Protein AF-A0A7J6R8G9-F1 (afdb_monomer_lite)

InterPro domains:
  IPR016024 Armadillo-type fold [SSF48371] (5-166)
  IPR056604 GBF1-like, tetratricopeptide repeats domain [PF23325] (2-140)

Foldseek 3Di:
DLVVLLCQCPPPDLVSNLVSLLVVLVVCLVCLVVDDPVVVVCCLVVRVQVSLVVLLQCLPPPSDDDDDDDDDDDPPPPPNVSSLVSLLSNLVSLLVSCLVPVVSCVVVLLSNLVSLLVQLLRLDLSSNVSSLVSLLSSLLRCVVVDDQVSLVSVVVSLVVSLVVLPLVLVVVVVVVVVPDDPDDDDDDDDPDDDPDDDDPDRPDDPSSSVSSVVSNVSSVVSCCCNCVPRNVVSHD

pLDDT: mean 77.94, std 19.21, range [32.97, 96.25]

Organism: Perkinsus olseni (NCBI:txid32597)

Secondary structure (DSSP, 8-state):
-HHHHHHHHT-S-HHHHHHHHHHHHHHHHHHTTTS-HHHHHHHIIIIIHHHHHHHHHHHSTT-S---SS-S-S--HHHHHHHHHHHHHHHHHHHHHHHHHTHHHHGGGHHHHHHHHHHHHT-SSHHHHHHHHHHHHHHHHHHGGG--HHHHHHHHHHHHHHHHHT--HHHHHHHHHHH------------------------SS-HHHHHHHHHHHHHHHHHHIIIIIIISGGG--

Structure (mmCIF, N/CA/C/O backbone):
data_AF-A0A7J6R8G9-F1
#
_entry.id   AF-A0A7J6R8G9-F1
#
loop_
_atom_site.group_PDB
_atom_site.id
_atom_site.type_symbol
_atom_site.label_atom_id
_atom_site.label_alt_id
_atom_site.label_comp_id
_atom_site.label_asym_id
_atom_site.label_entity_id
_atom_site.label_seq_id
_atom_site.pdbx_PDB_ins_code
_atom_site.Cartn_x
_atom_site.Cartn_y
_atom_site.Cartn_z
_atom_site.occupancy
_atom_site.B_iso_or_equiv
_atom_site.auth_seq_id
_atom_site.auth_comp_id
_atom_site.auth_asym_id
_atom_site.auth_atom_id
_atom_site.pdbx_PDB_model_num
ATOM 1 N N . ILE A 1 1 ? 4.909 22.051 10.169 1.00 48.59 1 ILE A N 1
ATOM 2 C CA . ILE A 1 1 ? 5.084 20.612 10.493 1.00 48.59 1 ILE A CA 1
ATOM 3 C C . ILE A 1 1 ? 5.312 19.800 9.216 1.00 48.59 1 ILE A C 1
ATOM 5 O O . ILE A 1 1 ? 6.338 19.144 9.145 1.00 48.59 1 ILE A O 1
ATOM 9 N N . LEU A 1 2 ? 4.462 19.933 8.185 1.00 49.97 2 LEU A N 1
ATOM 10 C CA . LEU A 1 2 ? 4.620 19.234 6.893 1.00 49.97 2 LEU A CA 1
ATOM 11 C C . LEU A 1 2 ? 5.984 19.453 6.217 1.00 49.97 2 LEU A C 1
ATOM 13 O O . LEU A 1 2 ? 6.663 18.479 5.928 1.00 49.97 2 LEU A O 1
ATOM 17 N N . HIS A 1 3 ? 6.452 20.699 6.106 1.00 56.69 3 HIS A N 1
ATOM 18 C CA . HIS A 1 3 ? 7.761 20.987 5.501 1.00 56.69 3 HIS A CA 1
ATOM 19 C C . HIS A 1 3 ? 8.956 20.385 6.274 1.00 56.69 3 HIS A C 1
ATOM 21 O O . HIS A 1 3 ? 9.966 20.014 5.693 1.00 56.69 3 HIS A O 1
ATOM 27 N N . GLY A 1 4 ? 8.847 20.241 7.601 1.00 59.28 4 GLY A N 1
ATOM 28 C CA . GLY A 1 4 ? 9.898 19.600 8.403 1.00 59.28 4 GLY A CA 1
ATOM 29 C C . GLY A 1 4 ? 9.941 18.081 8.218 1.00 59.28 4 GLY A C 1
ATOM 30 O O . GLY A 1 4 ? 11.011 17.486 8.269 1.00 59.28 4 GLY A O 1
ATOM 31 N N . LEU A 1 5 ? 8.782 17.463 7.978 1.00 61.09 5 LEU A N 1
ATOM 32 C CA . LEU A 1 5 ? 8.653 16.042 7.651 1.00 61.09 5 LEU A CA 1
ATOM 33 C C . LEU A 1 5 ? 9.130 15.749 6.230 1.00 61.09 5 LEU A C 1
ATOM 35 O O . LEU A 1 5 ? 9.878 14.802 6.039 1.00 61.09 5 LEU A O 1
ATOM 39 N N . GLU A 1 6 ? 8.767 16.597 5.272 1.00 61.75 6 GLU A N 1
ATOM 40 C CA . GLU A 1 6 ? 9.240 16.554 3.887 1.00 61.75 6 GLU A CA 1
ATOM 41 C C . GLU A 1 6 ? 10.779 16.551 3.832 1.00 61.75 6 GLU A C 1
ATOM 43 O O . GLU A 1 6 ? 11.386 15.626 3.298 1.00 61.75 6 GLU A O 1
ATOM 48 N N . VAL A 1 7 ? 11.434 17.503 4.508 1.00 65.44 7 VAL A N 1
ATOM 49 C CA . VAL A 1 7 ? 12.906 17.590 4.564 1.00 65.44 7 VAL A CA 1
ATOM 50 C C . VAL A 1 7 ? 13.552 16.335 5.168 1.00 65.44 7 VAL A C 1
ATOM 52 O O . VAL A 1 7 ? 14.615 15.917 4.715 1.00 65.44 7 VAL A O 1
ATOM 55 N N . LEU A 1 8 ? 12.928 15.713 6.175 1.00 65.12 8 LEU A N 1
ATOM 56 C CA . LEU A 1 8 ? 13.461 14.506 6.821 1.00 65.12 8 LEU A CA 1
ATOM 57 C C . LEU A 1 8 ? 13.211 13.233 6.004 1.00 65.12 8 LEU A C 1
ATOM 59 O O . LEU A 1 8 ? 14.073 12.356 5.950 1.00 65.12 8 LEU A O 1
ATOM 63 N N . VAL A 1 9 ? 12.052 13.133 5.354 1.00 67.06 9 VAL A N 1
ATOM 64 C CA . VAL A 1 9 ? 11.693 12.020 4.464 1.00 67.06 9 VAL A CA 1
ATOM 65 C C . VAL A 1 9 ? 12.528 12.057 3.183 1.00 67.06 9 VAL A C 1
ATOM 67 O O . VAL A 1 9 ? 12.776 11.006 2.600 1.00 67.06 9 VAL A O 1
ATOM 70 N N . PHE A 1 10 ? 13.059 13.223 2.806 1.00 69.44 10 PHE A N 1
ATOM 71 C CA . PHE A 1 10 ? 13.967 13.399 1.671 1.00 69.44 10 PHE A CA 1
ATOM 72 C C . PHE A 1 10 ? 15.434 13.671 2.067 1.00 69.44 10 PHE A C 1
ATOM 74 O O . PHE A 1 10 ? 16.235 14.067 1.220 1.00 69.44 10 PHE A O 1
ATOM 81 N N . ASP A 1 11 ? 15.827 13.403 3.323 1.00 73.31 11 ASP A N 1
ATOM 82 C CA . ASP A 1 11 ? 17.224 13.517 3.783 1.00 73.31 11 ASP A CA 1
ATOM 83 C C . ASP A 1 11 ? 18.138 12.573 2.976 1.00 73.31 11 ASP A C 1
ATOM 85 O O . ASP A 1 11 ? 17.751 11.469 2.580 1.00 73.31 11 ASP A O 1
ATOM 89 N N . SER A 1 12 ? 19.387 12.972 2.732 1.00 67.88 12 SER A N 1
ATOM 90 C CA . SER A 1 12 ? 20.352 12.166 1.973 1.00 67.88 12 SER A CA 1
ATOM 91 C C . SER A 1 12 ? 20.684 10.830 2.656 1.00 67.88 12 SER A C 1
ATOM 93 O O . SER A 1 12 ? 21.007 9.845 1.982 1.00 67.88 12 SER A O 1
ATOM 95 N N . ARG A 1 13 ? 20.535 10.743 3.982 1.00 72.69 13 ARG A N 1
ATOM 96 C CA . ARG A 1 13 ? 20.849 9.560 4.792 1.00 72.69 13 ARG A CA 1
ATOM 97 C C . ARG A 1 13 ? 19.654 8.615 4.900 1.00 72.69 13 ARG A C 1
ATOM 99 O O . ARG A 1 13 ? 18.597 8.962 5.421 1.00 72.69 13 ARG A O 1
ATOM 106 N N . ARG A 1 14 ? 19.861 7.363 4.484 1.00 69.75 14 ARG A N 1
ATOM 107 C CA . ARG A 1 14 ? 18.843 6.296 4.490 1.00 69.75 14 ARG A CA 1
ATOM 108 C C . ARG A 1 14 ? 18.241 6.029 5.873 1.00 69.75 14 ARG A C 1
ATOM 110 O O . ARG A 1 14 ? 17.027 5.854 5.979 1.00 69.75 14 ARG A O 1
ATOM 117 N N . ASP A 1 15 ? 19.071 6.018 6.912 1.00 76.31 15 ASP A N 1
ATOM 118 C CA . ASP A 1 15 ? 18.625 5.724 8.279 1.00 76.31 15 ASP A CA 1
ATOM 119 C C . ASP A 1 15 ? 17.732 6.842 8.828 1.00 76.31 15 ASP A C 1
ATOM 121 O O . ASP A 1 15 ? 16.757 6.575 9.528 1.00 76.31 15 ASP A O 1
ATOM 125 N N . VAL A 1 16 ? 18.011 8.094 8.444 1.00 79.81 16 VAL A N 1
ATOM 126 C CA . VAL A 1 16 ? 17.202 9.259 8.827 1.00 79.81 16 VAL A CA 1
ATOM 127 C C . VAL A 1 16 ? 15.849 9.221 8.131 1.00 79.81 16 VAL A C 1
ATOM 129 O O . VAL A 1 16 ? 14.836 9.344 8.814 1.00 79.81 16 VAL A O 1
ATOM 132 N N . ARG A 1 17 ? 15.815 8.956 6.817 1.00 79.19 17 ARG A N 1
ATOM 133 C CA . ARG A 1 17 ? 14.549 8.802 6.078 1.00 79.19 17 ARG A CA 1
ATOM 134 C C . ARG A 1 17 ? 13.679 7.693 6.661 1.00 79.19 17 ARG A C 1
ATOM 136 O O . ARG A 1 17 ? 12.498 7.903 6.913 1.00 79.19 17 ARG A O 1
ATOM 143 N N . THR A 1 18 ? 14.272 6.523 6.906 1.00 77.94 18 THR A N 1
ATOM 144 C CA . THR A 1 18 ? 13.547 5.361 7.446 1.00 77.94 18 THR A CA 1
ATOM 145 C C . THR A 1 18 ? 13.003 5.658 8.843 1.00 77.94 18 THR A C 1
ATOM 147 O O . THR A 1 18 ? 11.820 5.455 9.088 1.00 77.94 18 THR A O 1
ATOM 150 N N . SER A 1 19 ? 13.827 6.240 9.722 1.00 82.12 19 SER A N 1
ATOM 151 C CA . SER A 1 19 ? 13.407 6.637 11.071 1.00 82.12 19 SER A CA 1
ATOM 152 C C . SER A 1 19 ? 12.312 7.712 11.051 1.00 82.12 19 SER A C 1
ATOM 154 O O . SER A 1 19 ? 11.363 7.639 11.827 1.00 82.12 19 SER A O 1
ATOM 156 N N . ALA A 1 20 ? 12.386 8.684 10.135 1.00 85.38 20 ALA A N 1
ATOM 157 C CA . ALA A 1 20 ? 11.362 9.715 9.980 1.00 85.38 20 ALA A CA 1
ATOM 158 C C . ALA A 1 20 ? 10.015 9.133 9.524 1.00 85.38 20 ALA A C 1
ATOM 160 O O . ALA A 1 20 ? 8.980 9.482 10.091 1.00 85.38 20 ALA A O 1
ATOM 161 N N . ILE A 1 21 ? 10.032 8.218 8.548 1.00 85.38 21 ILE A N 1
ATOM 162 C CA . ILE A 1 21 ? 8.845 7.484 8.088 1.00 85.38 21 ILE A CA 1
ATOM 163 C C . ILE A 1 21 ? 8.257 6.661 9.237 1.00 85.38 21 ILE A C 1
ATOM 165 O O . ILE A 1 21 ? 7.069 6.784 9.528 1.00 85.38 21 ILE A O 1
ATOM 169 N N . ASP A 1 22 ? 9.073 5.867 9.932 1.00 85.44 22 ASP A N 1
ATOM 170 C CA . ASP A 1 22 ? 8.600 5.057 11.056 1.00 85.44 22 ASP A CA 1
ATOM 171 C C . ASP A 1 22 ? 7.963 5.934 12.140 1.00 85.44 22 ASP A C 1
ATOM 173 O O . ASP A 1 22 ? 6.858 5.646 12.597 1.00 85.44 22 ASP A O 1
ATOM 177 N N . LYS A 1 23 ? 8.597 7.058 12.499 1.00 87.81 23 LYS A N 1
ATOM 178 C CA . LYS A 1 23 ? 8.049 7.999 13.485 1.00 87.81 23 LYS A CA 1
ATOM 179 C C . LYS A 1 23 ? 6.765 8.672 13.012 1.00 87.81 23 LYS A C 1
ATOM 181 O O . LYS A 1 23 ? 5.860 8.847 13.822 1.00 87.81 23 LYS A O 1
ATOM 186 N N . LEU A 1 24 ? 6.647 9.013 11.728 1.00 88.94 24 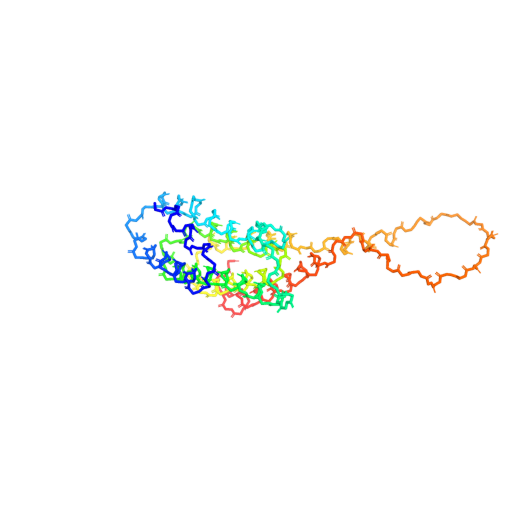LEU A N 1
ATOM 187 C CA . LEU A 1 24 ? 5.408 9.546 11.156 1.00 88.94 24 LEU A CA 1
ATOM 188 C C . LEU A 1 24 ? 4.253 8.552 11.333 1.00 88.94 24 LEU A C 1
ATOM 190 O O . LEU A 1 24 ? 3.202 8.919 11.860 1.00 88.94 24 LEU A O 1
ATOM 194 N N . PHE A 1 25 ? 4.456 7.299 10.922 1.00 90.25 25 PHE A N 1
ATOM 195 C CA . PHE A 1 25 ? 3.428 6.261 11.001 1.00 90.25 25 PHE A CA 1
ATOM 196 C C . PHE A 1 25 ? 3.133 5.833 12.448 1.00 90.25 25 PHE A C 1
ATOM 198 O O . PHE A 1 25 ? 1.980 5.548 12.767 1.00 90.25 25 PHE A O 1
ATOM 205 N N . GLU A 1 26 ? 4.122 5.847 13.347 1.00 89.69 26 GLU A N 1
ATOM 206 C CA . GLU A 1 26 ? 3.914 5.647 14.788 1.00 89.69 26 GLU A CA 1
ATOM 207 C C . GLU A 1 26 ? 3.047 6.755 15.397 1.00 89.69 26 GLU A C 1
ATOM 209 O O . GLU A 1 26 ? 2.067 6.456 16.082 1.00 89.69 26 GLU A O 1
ATOM 214 N N . CYS A 1 27 ? 3.356 8.023 15.111 1.00 90.06 27 CYS A N 1
ATOM 215 C CA . CYS A 1 27 ? 2.559 9.161 15.568 1.00 90.06 27 CYS A CA 1
ATOM 216 C C . CYS A 1 27 ? 1.127 9.089 15.030 1.00 90.06 27 CYS A C 1
ATOM 218 O O . CYS A 1 27 ? 0.175 9.224 15.798 1.00 90.06 27 CYS A O 1
ATOM 220 N N . LEU A 1 28 ? 0.966 8.813 13.730 1.00 90.31 28 LEU A N 1
ATOM 221 C CA . LEU A 1 28 ? -0.350 8.653 13.114 1.00 90.31 28 LEU A CA 1
ATOM 222 C C . LEU A 1 28 ? -1.127 7.499 13.760 1.00 90.31 28 LEU A C 1
ATOM 224 O O . LEU A 1 28 ? -2.290 7.672 14.106 1.00 90.31 28 LEU A O 1
ATOM 228 N N . SER A 1 29 ? -0.482 6.355 14.009 1.00 91.44 29 SER A N 1
ATOM 229 C CA . SER A 1 29 ? -1.103 5.202 14.677 1.00 91.44 29 SER A CA 1
ATOM 230 C C . SER A 1 29 ? -1.540 5.497 16.115 1.00 91.44 29 SER A C 1
ATOM 232 O O . SER A 1 29 ? -2.502 4.886 16.587 1.00 91.44 29 SER A O 1
ATOM 234 N N . SER A 1 30 ? -0.814 6.371 16.818 1.00 91.50 30 SER A N 1
ATOM 235 C CA . SER A 1 30 ? -1.073 6.754 18.210 1.00 91.50 30 SER A CA 1
ATOM 236 C C . SER A 1 30 ? -2.208 7.769 18.355 1.00 91.50 30 SER A C 1
ATOM 238 O O . SER A 1 30 ? -2.772 7.885 19.436 1.00 91.50 30 SER A O 1
ATOM 240 N N . GLN A 1 31 ? -2.509 8.543 17.312 1.00 89.94 31 GLN A N 1
ATOM 241 C CA . GLN A 1 31 ? -3.509 9.624 17.343 1.00 89.94 31 GLN A CA 1
ATOM 242 C C . GLN A 1 31 ? -4.746 9.321 16.490 1.00 89.94 31 GLN A C 1
ATOM 244 O O . GLN A 1 31 ? -5.666 10.123 16.405 1.00 89.94 31 GLN A O 1
ATOM 249 N N . ILE A 1 32 ? -4.796 8.150 15.852 1.00 92.19 32 ILE A N 1
ATOM 250 C CA . ILE A 1 32 ? -5.848 7.799 14.891 1.00 92.19 32 ILE A CA 1
ATOM 251 C C . ILE A 1 32 ? -7.257 7.718 15.505 1.00 92.19 32 ILE A C 1
ATOM 253 O O . ILE A 1 32 ? -8.247 7.833 14.787 1.00 92.19 32 ILE A O 1
ATOM 257 N N . ASP A 1 33 ? -7.351 7.490 16.818 1.00 92.44 33 ASP A N 1
ATOM 258 C CA . ASP A 1 33 ? -8.621 7.474 17.551 1.00 92.44 33 ASP A CA 1
ATOM 259 C C . ASP A 1 33 ? -9.155 8.878 17.821 1.00 92.44 33 ASP A C 1
ATOM 261 O O . ASP A 1 33 ? -10.369 9.061 17.899 1.00 92.44 33 ASP A O 1
ATOM 265 N N . ASP A 1 34 ? -8.256 9.859 17.910 1.00 93.00 34 ASP A N 1
ATOM 266 C CA . ASP A 1 34 ? -8.586 11.257 18.178 1.00 93.00 34 ASP A CA 1
ATOM 267 C C . ASP A 1 34 ? -9.054 11.988 16.909 1.00 93.00 34 ASP A C 1
ATOM 269 O O . ASP A 1 34 ? -9.632 13.073 16.984 1.00 93.00 34 ASP A O 1
ATOM 273 N N . PHE A 1 35 ? -8.820 11.397 15.733 1.00 92.44 35 PHE A N 1
ATOM 274 C CA . PHE A 1 35 ? -9.239 11.943 14.448 1.00 92.44 35 PHE A CA 1
ATOM 275 C C . PHE A 1 35 ? -10.604 11.405 14.012 1.00 92.44 35 PHE A C 1
ATOM 277 O O . PHE A 1 35 ? -10.907 10.209 14.115 1.00 92.44 35 PHE A O 1
ATOM 284 N N . ASP A 1 36 ? -11.425 12.305 13.476 1.00 94.44 36 ASP A N 1
ATOM 285 C CA . ASP A 1 36 ? -12.647 11.951 12.769 1.00 94.44 36 ASP A CA 1
ATOM 286 C C . ASP A 1 36 ? -12.349 11.495 11.332 1.00 94.44 36 ASP A C 1
ATOM 288 O O . ASP A 1 36 ? -11.226 11.589 10.824 1.00 94.44 36 ASP A O 1
ATOM 292 N N . ASN A 1 37 ? -13.373 10.958 10.666 1.00 94.12 37 ASN A N 1
ATOM 293 C CA . ASN A 1 37 ? -13.210 10.390 9.331 1.00 94.12 37 ASN A CA 1
ATOM 294 C C . ASN A 1 37 ? -12.768 11.440 8.301 1.00 94.12 37 ASN A C 1
ATOM 296 O O . ASN A 1 37 ? -11.967 11.122 7.421 1.00 94.12 37 ASN A O 1
ATOM 300 N N . ASP A 1 38 ? -13.246 12.678 8.432 1.00 94.88 38 ASP A N 1
ATOM 301 C CA . ASP A 1 38 ? -12.900 13.773 7.525 1.00 94.88 38 ASP A CA 1
ATOM 302 C C . ASP A 1 38 ? -11.434 14.195 7.695 1.00 94.88 38 ASP A C 1
ATOM 304 O O . ASP A 1 38 ? -10.718 14.351 6.702 1.00 94.88 38 ASP A O 1
ATOM 308 N N . THR A 1 39 ? -10.939 14.286 8.935 1.00 93.75 39 THR A N 1
ATOM 309 C CA . THR A 1 39 ? -9.523 14.564 9.212 1.00 93.75 39 THR A CA 1
ATOM 310 C C . THR A 1 39 ? -8.632 13.438 8.701 1.00 93.75 39 THR A C 1
ATOM 312 O O . THR A 1 39 ? -7.614 13.701 8.062 1.00 93.75 39 THR A O 1
ATOM 315 N N . LEU A 1 40 ? -9.011 12.176 8.919 1.00 94.62 40 LEU A N 1
ATOM 316 C CA . LEU A 1 40 ? -8.257 11.037 8.393 1.00 94.62 40 LEU A CA 1
ATOM 317 C C . LEU A 1 40 ? -8.216 11.051 6.859 1.00 94.62 40 LEU A C 1
ATOM 319 O O . LEU A 1 40 ? -7.151 10.855 6.276 1.00 94.62 40 LEU A O 1
ATOM 323 N N . LEU A 1 41 ? -9.331 11.355 6.193 1.00 94.69 41 LEU A N 1
ATOM 324 C CA . LEU A 1 41 ? -9.367 11.497 4.739 1.00 94.69 41 LEU A CA 1
ATOM 325 C C . LEU A 1 41 ? -8.466 12.643 4.255 1.00 94.69 41 LEU A C 1
ATOM 327 O O . LEU A 1 41 ? -7.735 12.482 3.276 1.00 94.69 41 LEU A O 1
ATOM 331 N N . MET A 1 42 ? -8.469 13.777 4.960 1.00 94.19 42 MET A N 1
ATOM 332 C CA . MET A 1 42 ? -7.585 14.906 4.673 1.00 94.19 42 MET A CA 1
ATOM 333 C C . MET A 1 42 ? -6.109 14.539 4.860 1.00 94.19 42 MET A C 1
ATOM 335 O O . MET A 1 42 ? -5.283 14.937 4.044 1.00 94.19 42 MET A O 1
ATOM 339 N N . ILE A 1 43 ? -5.759 13.755 5.882 1.00 91.94 43 ILE A N 1
ATOM 340 C CA . ILE A 1 43 ? -4.386 13.276 6.093 1.00 91.94 43 ILE A CA 1
ATOM 341 C C . ILE A 1 43 ? -3.967 12.343 4.951 1.00 91.94 43 ILE A C 1
ATOM 343 O O . ILE A 1 43 ? -2.887 12.511 4.385 1.00 91.94 43 ILE A O 1
ATOM 347 N N . PHE A 1 44 ? -4.810 11.382 4.572 1.00 93.19 44 PHE A N 1
ATOM 348 C CA . PHE A 1 44 ? -4.472 10.437 3.506 1.00 93.19 44 PHE A CA 1
ATOM 349 C C . PHE A 1 44 ? -4.319 11.131 2.149 1.00 93.19 44 PHE A C 1
ATOM 351 O O . PHE A 1 44 ? -3.323 10.912 1.464 1.00 93.19 44 PHE A O 1
ATOM 358 N N . ASN A 1 45 ? -5.245 12.018 1.788 1.00 92.88 45 ASN A N 1
ATOM 359 C CA . ASN A 1 45 ? -5.222 12.686 0.486 1.00 92.88 45 ASN A CA 1
ATOM 360 C C . ASN A 1 45 ? -4.277 13.893 0.438 1.00 92.88 45 ASN A C 1
ATOM 362 O O . ASN A 1 45 ? -3.701 14.175 -0.604 1.00 92.88 45 ASN A O 1
ATOM 366 N N . GLY A 1 46 ? -4.149 14.635 1.537 1.00 89.19 46 GLY A N 1
ATOM 367 C CA . GLY A 1 46 ? -3.399 15.891 1.592 1.00 89.19 46 GLY A CA 1
ATOM 368 C C . GLY A 1 46 ? -1.972 15.754 2.114 1.00 89.19 46 GLY A C 1
ATOM 369 O O . GLY A 1 46 ? -1.186 16.681 1.946 1.00 89.19 46 GLY A O 1
ATOM 370 N N . VAL A 1 47 ? -1.631 14.631 2.755 1.00 88.56 47 VAL A N 1
ATOM 371 C CA . VAL A 1 47 ? -0.293 14.404 3.323 1.00 88.56 47 VAL A CA 1
ATOM 372 C C . VAL A 1 47 ? 0.320 13.112 2.811 1.00 88.56 47 VAL A C 1
ATOM 374 O O . VAL A 1 47 ? 1.412 13.154 2.255 1.00 88.56 47 VAL A O 1
ATOM 377 N N . LEU A 1 48 ? -0.359 11.972 2.971 1.00 90.44 48 LEU A N 1
ATOM 378 C CA . LEU A 1 48 ? 0.228 10.685 2.591 1.00 90.44 48 LEU A CA 1
ATOM 379 C C . LEU A 1 48 ? 0.335 10.522 1.074 1.00 90.44 48 LEU A C 1
ATOM 381 O O . LEU A 1 48 ? 1.391 10.106 0.614 1.00 90.44 48 LEU A O 1
ATOM 385 N N . SER A 1 49 ? -0.696 10.885 0.303 1.00 89.81 49 SER A N 1
ATOM 386 C CA . SER A 1 49 ? -0.623 10.815 -1.165 1.00 89.81 49 SER A CA 1
ATOM 387 C C . SER A 1 49 ? 0.490 11.684 -1.737 1.00 89.81 49 SER A C 1
ATOM 389 O O . SER A 1 49 ? 1.369 11.109 -2.371 1.00 89.81 49 SER A O 1
ATOM 391 N N . PRO A 1 50 ? 0.576 12.995 -1.434 1.00 88.44 50 PRO A N 1
ATOM 392 C CA . PRO A 1 50 ? 1.673 13.816 -1.940 1.00 88.44 50 PRO A CA 1
ATOM 393 C C . PRO A 1 50 ? 3.046 13.301 -1.499 1.00 88.44 50 PRO A C 1
ATOM 395 O O . PRO A 1 50 ? 3.968 13.257 -2.299 1.00 88.44 50 PRO A O 1
ATOM 398 N N . LEU A 1 51 ? 3.178 12.824 -0.255 1.00 86.38 51 LEU A N 1
ATOM 399 C CA . LEU A 1 51 ? 4.439 12.269 0.242 1.00 86.38 51 LEU A CA 1
ATOM 400 C C . LEU A 1 51 ? 4.879 11.019 -0.532 1.00 86.38 51 LEU A C 1
ATOM 402 O O . LEU A 1 51 ? 6.069 10.854 -0.804 1.00 86.38 51 LEU A O 1
ATOM 406 N N . PHE A 1 52 ? 3.945 10.126 -0.863 1.00 87.62 52 PHE A N 1
ATOM 407 C CA . PHE A 1 52 ? 4.233 8.964 -1.701 1.00 87.62 52 PHE A CA 1
ATOM 408 C C . PHE A 1 52 ? 4.538 9.385 -3.137 1.00 87.62 52 PHE A C 1
ATOM 410 O O . PHE A 1 52 ? 5.512 8.893 -3.698 1.00 87.62 52 PHE A O 1
ATOM 417 N N . ASP A 1 53 ? 3.770 10.313 -3.703 1.00 87.06 53 ASP A N 1
ATOM 418 C CA . ASP A 1 53 ? 3.965 10.809 -5.066 1.00 87.06 53 ASP A CA 1
ATOM 419 C C . ASP A 1 53 ? 5.340 11.469 -5.232 1.00 87.06 53 ASP A C 1
ATOM 421 O O . ASP A 1 53 ? 6.080 11.123 -6.150 1.00 87.06 53 ASP A O 1
ATOM 425 N N . ASP A 1 54 ? 5.742 12.335 -4.300 1.00 83.25 54 ASP A N 1
ATOM 426 C CA . ASP A 1 54 ? 7.061 12.974 -4.282 1.00 83.25 54 ASP A CA 1
ATOM 427 C C . ASP A 1 54 ? 8.183 11.935 -4.145 1.00 83.25 54 ASP A C 1
ATOM 429 O O . ASP A 1 54 ? 9.207 11.994 -4.833 1.00 83.25 54 ASP A O 1
ATOM 433 N N . MET A 1 55 ? 7.988 10.930 -3.286 1.00 82.31 55 MET A N 1
ATOM 434 C CA . MET A 1 55 ? 8.941 9.833 -3.125 1.00 82.31 55 MET A CA 1
ATOM 435 C C . MET A 1 55 ? 9.090 9.018 -4.408 1.00 82.31 55 MET A C 1
ATOM 437 O O . MET A 1 55 ? 10.216 8.731 -4.811 1.00 82.31 55 MET A O 1
ATOM 441 N N . LEU A 1 56 ? 7.979 8.667 -5.057 1.00 83.81 56 LEU A N 1
ATOM 442 C CA . LEU A 1 56 ? 7.953 7.967 -6.340 1.00 83.81 56 LEU A CA 1
ATOM 443 C C . LEU A 1 56 ? 8.595 8.814 -7.444 1.00 83.81 56 LEU A C 1
ATOM 445 O O . LEU A 1 56 ? 9.431 8.315 -8.188 1.00 83.81 56 LEU A O 1
ATOM 449 N N . HIS A 1 57 ? 8.326 10.115 -7.486 1.00 83.81 57 HIS A N 1
ATOM 450 C CA . HIS A 1 57 ? 8.941 11.024 -8.449 1.00 83.81 57 HIS A CA 1
ATOM 451 C C . HIS A 1 57 ? 10.471 11.104 -8.296 1.00 83.81 57 HIS A C 1
ATOM 453 O O . HIS A 1 57 ? 11.202 11.178 -9.282 1.00 83.81 57 HIS A O 1
ATOM 459 N N . LEU A 1 58 ? 10.991 11.043 -7.065 1.00 78.50 58 LEU A N 1
ATOM 460 C CA . LEU A 1 58 ? 12.435 10.957 -6.809 1.00 78.50 58 LEU A CA 1
ATOM 461 C C . LEU A 1 58 ? 13.032 9.578 -7.135 1.00 78.50 58 LEU A C 1
ATOM 463 O O . LEU A 1 58 ? 14.253 9.457 -7.282 1.00 78.50 58 LEU A O 1
ATOM 467 N N . LEU A 1 59 ? 12.192 8.541 -7.216 1.00 75.19 59 LEU A N 1
ATOM 468 C CA . LEU A 1 59 ? 12.558 7.177 -7.606 1.00 75.19 59 LEU A CA 1
ATOM 469 C C . LEU A 1 59 ? 12.593 6.987 -9.126 1.00 75.19 59 LEU A C 1
ATOM 471 O O . LEU A 1 59 ? 13.194 6.013 -9.579 1.00 75.19 59 LEU A O 1
ATOM 475 N N . THR A 1 60 ? 11.987 7.899 -9.888 1.00 75.25 60 THR A N 1
ATOM 476 C CA . THR A 1 60 ? 11.995 7.960 -11.357 1.00 75.25 60 THR A CA 1
ATOM 477 C C . THR A 1 60 ? 13.407 8.293 -11.885 1.00 75.25 60 THR A C 1
ATOM 479 O O . THR A 1 60 ? 13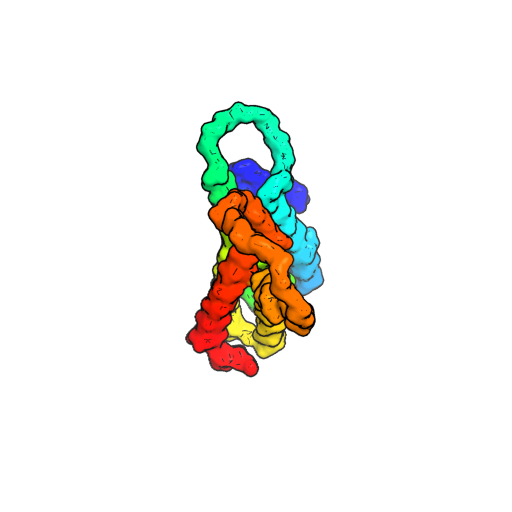.933 9.381 -11.601 1.00 75.25 60 THR A O 1
ATOM 482 N N . PRO A 1 61 ? 14.079 7.383 -12.624 1.00 63.31 61 PRO A N 1
ATOM 483 C CA . PRO A 1 61 ? 15.359 7.661 -13.270 1.00 63.31 61 PRO A CA 1
ATOM 484 C C . PRO A 1 61 ? 15.367 8.980 -14.066 1.00 63.31 61 PRO A C 1
ATOM 486 O O . PRO A 1 61 ? 14.670 9.130 -15.059 1.00 63.31 61 PRO A O 1
ATOM 489 N N . GLY A 1 62 ? 16.215 9.934 -13.663 1.00 62.28 62 GLY A N 1
ATOM 490 C CA . GLY A 1 62 ? 16.430 11.195 -14.395 1.00 62.28 62 GLY A CA 1
ATOM 491 C C . GLY A 1 62 ? 15.782 12.444 -13.787 1.00 62.28 62 GLY A C 1
ATOM 492 O O . GLY A 1 62 ? 16.184 13.546 -14.146 1.00 62.28 62 GLY A O 1
ATOM 493 N N . ASN A 1 63 ? 14.885 12.300 -12.806 1.00 57.75 63 ASN A N 1
ATOM 494 C CA . ASN A 1 63 ? 14.217 13.432 -12.142 1.00 57.75 63 ASN A CA 1
ATOM 495 C C . ASN A 1 63 ? 14.942 13.959 -10.892 1.00 57.75 63 ASN A C 1
ATOM 497 O O . ASN A 1 63 ? 14.431 14.833 -10.188 1.00 57.75 63 ASN A O 1
ATOM 501 N N . ARG A 1 64 ? 16.152 13.466 -10.598 1.00 54.44 64 ARG A N 1
ATOM 502 C CA . ARG A 1 64 ? 16.945 13.996 -9.484 1.00 54.44 64 ARG A CA 1
ATOM 503 C C . ARG A 1 64 ? 17.557 15.351 -9.885 1.00 54.44 64 ARG A C 1
ATOM 505 O O . ARG A 1 64 ? 18.152 15.430 -10.962 1.00 54.44 64 ARG A O 1
ATOM 512 N N . PRO A 1 65 ? 17.479 16.400 -9.038 1.00 52.41 65 PRO A N 1
ATOM 513 C CA . PRO A 1 65 ? 18.189 17.649 -9.297 1.00 52.41 65 PRO A CA 1
ATOM 514 C C . PRO A 1 65 ? 19.680 17.361 -9.528 1.00 52.41 65 PRO A C 1
ATOM 516 O O . PRO A 1 65 ? 20.233 16.484 -8.854 1.00 52.41 65 PRO A O 1
ATOM 519 N N . PRO A 1 66 ? 20.339 18.057 -10.473 1.00 45.84 66 PRO A N 1
ATOM 520 C CA . PRO A 1 66 ? 21.746 17.839 -10.769 1.00 45.84 66 PRO A CA 1
ATOM 521 C C . PRO A 1 66 ? 22.563 18.151 -9.516 1.00 45.84 66 PRO A C 1
ATOM 523 O O . PRO A 1 66 ? 22.824 19.308 -9.191 1.00 45.84 66 PRO A O 1
ATOM 526 N N . ALA A 1 67 ? 22.951 17.107 -8.788 1.00 48.56 67 ALA A N 1
ATOM 527 C CA . ALA A 1 67 ? 23.989 17.231 -7.789 1.00 48.56 67 ALA A CA 1
ATOM 528 C C . ALA A 1 67 ? 25.269 17.678 -8.515 1.00 48.56 67 ALA A C 1
ATOM 530 O O . ALA A 1 67 ? 25.613 17.170 -9.585 1.00 48.56 67 ALA A O 1
ATOM 531 N N . THR A 1 68 ? 25.923 18.684 -7.948 1.00 40.56 68 THR A N 1
ATOM 532 C CA . THR A 1 68 ? 27.213 19.257 -8.353 1.00 40.56 68 THR A CA 1
ATOM 533 C C . THR A 1 68 ? 28.312 18.184 -8.547 1.00 40.56 68 THR A C 1
ATOM 535 O O . THR A 1 68 ? 28.148 17.042 -8.122 1.00 40.56 68 THR A O 1
ATOM 538 N N . PRO A 1 69 ? 29.414 18.500 -9.263 1.00 47.72 69 PRO A N 1
ATOM 539 C CA . PRO A 1 69 ? 30.072 17.583 -10.199 1.00 47.72 69 PRO A CA 1
ATOM 540 C C . PRO A 1 69 ? 31.103 16.639 -9.526 1.00 47.72 69 PRO A C 1
ATOM 542 O O . PRO A 1 69 ? 31.243 16.621 -8.306 1.00 47.72 69 PRO A O 1
ATOM 545 N N . PRO A 1 70 ? 31.786 15.786 -10.312 1.00 47.88 70 PRO A N 1
ATOM 546 C CA . PRO A 1 70 ? 31.782 14.337 -10.180 1.00 47.88 70 PRO A CA 1
ATOM 547 C C . PRO A 1 70 ? 32.817 13.833 -9.158 1.00 47.88 70 PRO A C 1
ATOM 549 O O . PRO A 1 70 ? 34.006 13.739 -9.468 1.00 47.88 70 PRO A O 1
ATOM 552 N N . ALA A 1 71 ? 32.374 13.422 -7.974 1.00 39.47 71 ALA A N 1
ATOM 553 C CA . ALA A 1 71 ? 33.174 12.519 -7.156 1.00 39.47 71 ALA A CA 1
ATOM 554 C C . ALA A 1 71 ? 32.906 11.079 -7.620 1.00 39.47 71 ALA A C 1
ATOM 556 O O . ALA A 1 71 ? 31.886 10.480 -7.301 1.00 39.47 71 ALA A O 1
ATOM 557 N N . GLU A 1 72 ? 33.845 10.587 -8.427 1.00 38.62 72 GLU A N 1
ATOM 558 C CA . GLU A 1 72 ? 34.205 9.176 -8.584 1.00 38.62 72 GLU A CA 1
ATOM 559 C C . GLU A 1 72 ? 33.137 8.253 -9.200 1.00 38.62 72 GLU A C 1
ATOM 561 O O . GLU A 1 72 ? 32.205 7.747 -8.579 1.00 38.62 72 GLU A O 1
ATOM 566 N N . LYS A 1 73 ? 33.346 7.981 -10.494 1.00 40.09 73 LYS A N 1
ATOM 567 C CA . LYS A 1 73 ? 32.707 6.905 -11.254 1.00 40.09 73 LYS A CA 1
ATOM 568 C C . LYS A 1 73 ? 32.867 5.573 -10.514 1.00 40.09 73 LYS A C 1
ATOM 570 O O . LYS A 1 73 ? 33.917 4.944 -10.612 1.00 40.09 73 LYS A O 1
ATOM 575 N N . GLY A 1 74 ? 31.812 5.123 -9.841 1.00 35.00 74 GLY A N 1
ATOM 576 C CA . GLY A 1 74 ? 31.826 3.798 -9.230 1.00 35.00 74 GLY A CA 1
ATOM 577 C C . GLY A 1 74 ? 30.592 3.394 -8.430 1.00 35.00 74 GLY A C 1
ATOM 578 O O . GLY A 1 74 ? 30.780 2.755 -7.409 1.00 35.00 74 GLY A O 1
ATOM 579 N N . ALA A 1 75 ? 29.353 3.745 -8.810 1.00 39.19 75 ALA A N 1
ATOM 580 C CA . ALA A 1 75 ? 28.180 3.282 -8.042 1.00 39.19 75 ALA A CA 1
ATOM 581 C C . ALA A 1 75 ? 26.805 3.439 -8.734 1.00 39.19 75 ALA A C 1
ATOM 583 O O . ALA A 1 75 ? 25.836 3.818 -8.082 1.00 39.19 75 ALA A O 1
ATOM 584 N N . ALA A 1 76 ? 26.647 3.131 -10.027 1.00 41.12 76 ALA A N 1
ATOM 585 C CA . ALA A 1 76 ? 25.296 3.098 -10.625 1.00 41.12 76 ALA A CA 1
ATOM 586 C C . ALA A 1 76 ? 24.382 2.022 -9.981 1.00 41.12 76 ALA A C 1
ATOM 588 O O . ALA A 1 76 ? 23.161 2.103 -10.058 1.00 41.12 76 ALA A O 1
ATOM 589 N N . THR A 1 77 ? 24.971 1.036 -9.298 1.00 41.53 77 THR A N 1
ATOM 590 C CA . THR A 1 77 ? 24.276 -0.069 -8.620 1.00 41.53 77 THR A CA 1
ATOM 591 C C . THR A 1 77 ? 23.872 0.232 -7.174 1.00 41.53 77 THR A C 1
ATOM 593 O O . THR A 1 77 ? 23.001 -0.447 -6.638 1.00 41.53 77 THR A O 1
ATOM 596 N N . THR A 1 78 ? 24.470 1.232 -6.522 1.00 47.47 78 THR A N 1
ATOM 597 C CA . THR A 1 78 ? 24.238 1.494 -5.087 1.00 47.47 78 THR A CA 1
ATOM 598 C C . THR A 1 78 ? 23.064 2.449 -4.862 1.00 47.47 78 THR A C 1
ATOM 600 O O . THR A 1 78 ? 22.322 2.303 -3.894 1.00 47.47 78 THR A O 1
ATOM 603 N N . ASP A 1 79 ? 22.841 3.390 -5.781 1.00 48.62 79 ASP A N 1
ATOM 604 C CA . ASP A 1 79 ? 21.845 4.455 -5.617 1.00 48.62 79 ASP A CA 1
ATOM 605 C C . ASP A 1 79 ? 20.400 3.957 -5.829 1.00 48.62 79 ASP A C 1
ATOM 607 O O . ASP A 1 79 ? 19.539 4.221 -4.992 1.00 48.62 79 ASP A O 1
ATOM 611 N N . GLN A 1 80 ? 20.142 3.107 -6.837 1.00 49.22 80 GLN A N 1
ATOM 612 C CA . GLN A 1 80 ? 18.827 2.455 -7.008 1.00 49.22 80 GLN A CA 1
ATOM 613 C C . GLN A 1 80 ? 18.441 1.541 -5.827 1.00 49.22 80 GLN A C 1
ATOM 615 O O . GLN A 1 80 ? 17.262 1.413 -5.484 1.00 49.22 80 GLN A O 1
ATOM 620 N N . GLY A 1 81 ? 19.428 0.915 -5.175 1.00 53.25 81 GLY A N 1
ATOM 621 C CA . GLY A 1 81 ? 19.207 0.079 -3.990 1.00 53.25 81 GLY A CA 1
ATOM 622 C C . GLY A 1 81 ? 18.865 0.893 -2.736 1.00 53.25 81 GLY A C 1
ATOM 623 O O . GLY A 1 81 ? 18.085 0.450 -1.889 1.00 53.25 81 GLY A O 1
ATOM 624 N N . VAL A 1 82 ? 19.410 2.107 -2.617 1.00 55.16 82 VAL A N 1
ATOM 625 C CA . VAL A 1 82 ? 19.119 3.033 -1.512 1.00 55.16 82 VAL A CA 1
ATOM 626 C C . VAL A 1 82 ? 17.737 3.672 -1.674 1.00 55.16 82 VAL A C 1
ATOM 628 O O . VAL A 1 82 ? 17.025 3.844 -0.681 1.00 55.16 82 VAL A O 1
ATOM 631 N N . THR A 1 83 ? 17.309 3.970 -2.896 1.00 60.66 83 THR A N 1
ATOM 632 C CA . THR A 1 83 ? 16.009 4.601 -3.146 1.00 60.66 83 THR A CA 1
ATOM 633 C C . THR A 1 83 ? 14.861 3.582 -3.045 1.00 60.66 83 THR A C 1
ATOM 635 O O . THR A 1 83 ? 13.930 3.807 -2.269 1.00 60.66 83 THR A O 1
ATOM 638 N N . SER A 1 84 ? 14.982 2.394 -3.655 1.00 67.75 84 SER A N 1
ATOM 639 C CA . SER A 1 84 ? 13.988 1.303 -3.526 1.00 67.75 84 SER A CA 1
ATOM 640 C C . SER A 1 84 ? 13.739 0.902 -2.067 1.00 67.75 84 SER A C 1
ATOM 642 O O . SER A 1 84 ? 12.618 0.592 -1.673 1.00 67.75 84 SER A O 1
ATOM 644 N N . SER A 1 85 ? 14.771 0.981 -1.220 1.00 73.56 85 SER A N 1
ATOM 645 C CA . SER A 1 85 ? 14.617 0.699 0.207 1.00 73.56 85 SER A CA 1
ATOM 646 C C . SER A 1 85 ? 13.762 1.709 0.971 1.00 73.56 85 SER A C 1
ATOM 648 O O . SER A 1 85 ? 13.140 1.338 1.958 1.00 73.56 85 SER A O 1
ATOM 650 N N . THR A 1 86 ? 13.712 2.967 0.522 1.00 78.25 86 THR A N 1
ATOM 651 C CA . THR A 1 86 ? 12.899 4.003 1.178 1.00 78.25 86 THR A CA 1
ATOM 652 C C . THR A 1 86 ? 11.422 3.788 0.851 1.00 78.25 86 THR A C 1
ATOM 654 O O . THR A 1 86 ? 10.594 3.810 1.759 1.00 78.25 86 THR A O 1
ATOM 657 N N . CYS A 1 87 ? 11.115 3.460 -0.412 1.00 83.44 87 CYS A N 1
ATOM 658 C CA . CYS A 1 87 ? 9.782 3.016 -0.824 1.00 83.44 87 CYS A CA 1
ATOM 659 C C . CYS A 1 87 ? 9.337 1.784 -0.029 1.00 83.44 87 CYS A C 1
ATOM 661 O O . CYS A 1 87 ? 8.259 1.788 0.558 1.00 83.44 87 CYS A O 1
ATOM 663 N N . LEU A 1 88 ? 10.203 0.767 0.076 1.00 85.88 88 LEU A N 1
ATOM 664 C CA . LEU A 1 88 ? 9.911 -0.428 0.866 1.00 85.88 88 LEU A CA 1
ATOM 665 C C . LEU A 1 88 ? 9.578 -0.085 2.323 1.00 85.88 88 LEU A C 1
ATOM 667 O O . LEU A 1 88 ? 8.585 -0.592 2.843 1.00 85.88 88 LEU A O 1
ATOM 671 N N . SER A 1 89 ? 10.359 0.785 2.971 1.00 86.31 89 SER A N 1
ATOM 672 C CA . SER A 1 89 ? 10.084 1.228 4.344 1.00 86.31 89 SER A CA 1
ATOM 673 C C . SER A 1 89 ? 8.734 1.942 4.463 1.00 86.31 89 SER A C 1
ATOM 675 O O . SER A 1 89 ? 7.947 1.604 5.344 1.00 86.31 89 SER A O 1
ATOM 677 N N . ALA A 1 90 ? 8.428 2.880 3.559 1.00 88.56 90 ALA A N 1
ATOM 678 C CA . ALA A 1 90 ? 7.170 3.633 3.562 1.00 88.56 90 ALA A CA 1
ATOM 679 C C . ALA A 1 90 ? 5.950 2.733 3.387 1.00 88.56 90 ALA A C 1
ATOM 681 O O . ALA A 1 90 ? 4.998 2.783 4.167 1.00 88.56 90 ALA A O 1
ATOM 682 N N . VAL A 1 91 ? 6.005 1.863 2.386 1.00 91.00 91 VAL A N 1
ATOM 683 C CA . VAL A 1 91 ? 4.918 0.951 2.062 1.00 91.00 91 VAL A CA 1
ATOM 684 C C . VAL A 1 91 ? 4.731 -0.098 3.174 1.00 91.00 91 VAL A C 1
ATOM 686 O O . VAL A 1 91 ? 3.601 -0.437 3.540 1.00 91.00 91 VAL A O 1
ATOM 689 N N . SER A 1 92 ? 5.824 -0.577 3.777 1.00 92.06 92 SER A N 1
ATOM 690 C CA . SER A 1 92 ? 5.763 -1.494 4.924 1.00 92.06 92 SER A CA 1
ATOM 691 C C . SER A 1 92 ? 5.159 -0.821 6.159 1.00 92.06 92 SER A C 1
ATOM 693 O O . SER A 1 92 ? 4.364 -1.438 6.871 1.00 92.06 92 SER A O 1
ATOM 695 N N . ALA A 1 93 ? 5.500 0.445 6.417 1.00 91.56 93 ALA A N 1
ATOM 696 C CA . ALA A 1 93 ? 4.923 1.225 7.508 1.00 91.56 93 ALA A CA 1
ATOM 697 C C . ALA A 1 93 ? 3.420 1.472 7.297 1.00 91.56 93 ALA A C 1
ATOM 699 O O . ALA A 1 93 ? 2.640 1.288 8.234 1.00 91.56 93 ALA A O 1
ATOM 700 N N . LEU A 1 94 ? 3.000 1.775 6.062 1.00 94.06 94 LEU A N 1
ATOM 701 C CA . LEU A 1 94 ? 1.589 1.878 5.684 1.00 94.06 94 LEU A CA 1
ATOM 702 C C . LEU A 1 94 ? 0.847 0.560 5.932 1.00 94.06 94 LEU A C 1
ATOM 704 O O . LEU A 1 94 ? -0.180 0.551 6.604 1.00 94.06 94 LEU A O 1
ATOM 708 N N . THR A 1 95 ? 1.396 -0.559 5.461 1.00 94.06 95 THR A N 1
ATOM 709 C CA . THR A 1 95 ? 0.789 -1.888 5.641 1.00 94.06 95 THR A CA 1
ATOM 710 C C . THR A 1 95 ? 0.622 -2.227 7.125 1.00 94.06 95 THR A C 1
ATOM 712 O O . THR A 1 95 ? -0.458 -2.631 7.551 1.00 94.06 95 THR A O 1
ATOM 715 N N . ARG A 1 96 ? 1.656 -1.977 7.944 1.00 94.25 96 ARG A N 1
ATOM 716 C CA . ARG A 1 96 ? 1.611 -2.169 9.405 1.00 94.25 96 ARG A CA 1
ATOM 717 C C . ARG A 1 96 ? 0.580 -1.273 10.092 1.00 94.25 96 ARG A C 1
ATOM 719 O O . ARG A 1 96 ? -0.058 -1.719 11.044 1.00 94.25 96 ARG A O 1
ATOM 726 N N . LEU A 1 97 ? 0.444 -0.017 9.665 1.00 94.38 97 LEU A N 1
ATOM 727 C CA . LEU A 1 97 ? -0.557 0.903 10.207 1.00 94.38 97 LEU A CA 1
ATOM 728 C C . LEU A 1 97 ? -1.970 0.378 9.934 1.00 94.38 97 LEU A C 1
ATOM 730 O O . LEU A 1 97 ? -2.785 0.307 10.854 1.00 94.38 97 LEU A O 1
ATOM 734 N N . VAL A 1 98 ? -2.242 0.003 8.682 1.00 94.56 98 VAL A N 1
ATOM 735 C CA . VAL A 1 98 ? -3.568 -0.456 8.261 1.00 94.56 98 VAL A CA 1
ATOM 736 C C . VAL A 1 98 ? -3.927 -1.769 8.939 1.00 94.56 98 VAL A C 1
ATOM 738 O O . VAL A 1 98 ? -5.024 -1.873 9.470 1.00 94.56 98 VAL A O 1
ATOM 741 N N . ASP A 1 99 ? -3.003 -2.727 9.016 1.00 94.75 99 ASP A N 1
ATOM 742 C CA . ASP A 1 99 ? -3.221 -3.985 9.732 1.00 94.75 99 ASP A CA 1
ATOM 743 C C . ASP A 1 99 ? -3.610 -3.749 11.204 1.00 94.75 99 ASP A C 1
ATOM 745 O O . ASP A 1 99 ? -4.638 -4.237 11.680 1.00 94.75 99 ASP A O 1
ATOM 749 N N . LYS A 1 100 ? -2.847 -2.916 11.922 1.00 94.44 100 LYS A N 1
ATOM 750 C CA . LYS A 1 100 ? -3.099 -2.631 13.343 1.00 94.44 100 LYS A CA 1
ATOM 751 C C . LYS A 1 100 ? -4.387 -1.859 13.600 1.00 94.44 100 LYS A C 1
ATOM 753 O O . LYS A 1 100 ? -4.984 -2.015 14.660 1.00 94.44 100 LYS A O 1
ATOM 758 N N . ARG A 1 101 ? -4.766 -0.961 12.691 1.00 94.00 101 ARG A N 1
ATOM 759 C CA . ARG A 1 101 ? -5.853 0.009 12.897 1.00 94.00 101 ARG A CA 1
ATOM 760 C C . ARG A 1 101 ? -6.982 -0.155 11.877 1.00 94.00 101 ARG A C 1
ATOM 762 O O . ARG A 1 101 ? -7.700 0.810 11.612 1.00 94.00 101 ARG A O 1
ATOM 769 N N . PHE A 1 102 ? -7.155 -1.356 11.319 1.00 94.69 102 PHE A N 1
ATOM 770 C CA . PHE A 1 102 ? -8.103 -1.605 10.230 1.00 94.69 102 PHE A CA 1
ATOM 771 C C . PHE A 1 102 ? -9.541 -1.215 10.591 1.00 94.69 102 PHE A C 1
ATOM 773 O O . PHE A 1 102 ? -10.235 -0.644 9.760 1.00 94.69 102 PHE A O 1
ATOM 780 N N . ASP A 1 103 ? -9.958 -1.399 11.845 1.00 92.38 103 ASP A N 1
ATOM 781 C CA . ASP A 1 103 ? -11.308 -1.032 12.300 1.00 92.38 103 ASP A CA 1
ATOM 782 C C . ASP A 1 103 ? -11.608 0.470 12.146 1.00 92.38 103 ASP A C 1
ATOM 784 O O . ASP A 1 103 ? -12.747 0.862 11.900 1.00 92.38 103 ASP A O 1
ATOM 788 N N . ARG A 1 104 ? -10.581 1.326 12.252 1.00 93.75 104 ARG A N 1
ATOM 789 C CA . ARG A 1 104 ? -10.694 2.777 12.023 1.00 93.75 104 ARG A CA 1
ATOM 790 C C . ARG A 1 104 ? -10.385 3.166 10.581 1.00 93.75 104 ARG A C 1
ATOM 792 O O . ARG A 1 104 ? -10.942 4.138 10.091 1.00 93.75 104 ARG A O 1
ATOM 799 N N . LEU A 1 105 ? -9.519 2.423 9.895 1.00 94.69 105 LEU A N 1
ATOM 800 C CA . LEU A 1 105 ? -9.041 2.752 8.548 1.00 94.69 105 LEU A CA 1
ATOM 801 C C . LEU A 1 105 ? -9.800 2.059 7.414 1.00 94.69 105 LEU A C 1
ATOM 803 O O . LEU A 1 105 ? -9.600 2.401 6.252 1.00 94.69 105 LEU A O 1
ATOM 807 N N . GLY A 1 106 ? -10.686 1.113 7.711 1.00 93.06 106 GLY A N 1
ATOM 808 C CA . GLY A 1 106 ? -11.352 0.290 6.705 1.00 93.06 106 GLY A CA 1
ATOM 809 C C . GLY A 1 106 ? -12.193 1.086 5.703 1.00 93.06 106 GLY A C 1
ATOM 810 O O . GLY A 1 106 ? -12.378 0.634 4.571 1.00 93.06 106 GLY A O 1
ATOM 811 N N . PHE A 1 107 ? -12.670 2.280 6.075 1.00 94.75 107 PHE A N 1
ATOM 812 C CA . PHE A 1 107 ? -13.376 3.179 5.154 1.00 94.75 107 PHE A CA 1
ATOM 813 C C . PHE A 1 107 ? -12.436 3.850 4.134 1.00 94.75 107 PHE A C 1
ATOM 815 O O . PHE A 1 107 ? -12.880 4.161 3.029 1.00 94.75 107 PHE A O 1
ATOM 822 N N . LEU A 1 108 ? -11.148 3.996 4.472 1.00 96.06 108 LEU A N 1
ATOM 823 C CA . LEU A 1 108 ? -10.085 4.566 3.633 1.00 96.06 108 LEU A CA 1
ATOM 824 C C . LEU A 1 108 ? -9.402 3.541 2.724 1.00 96.06 108 LEU A C 1
ATOM 826 O O . LEU A 1 108 ? -8.401 3.844 2.073 1.00 96.06 108 LEU A O 1
ATOM 830 N N . LEU A 1 109 ? -9.932 2.319 2.659 1.00 95.50 109 LEU A N 1
ATOM 831 C CA . LEU A 1 109 ? -9.390 1.263 1.812 1.00 95.50 109 LEU A CA 1
ATOM 832 C C . LEU A 1 109 ? -9.157 1.711 0.353 1.00 95.50 109 LEU A C 1
ATOM 834 O O . LEU A 1 109 ? -8.086 1.412 -0.166 1.00 95.50 109 LEU A O 1
ATOM 838 N N . PRO A 1 110 ? -10.053 2.480 -0.306 1.00 95.44 110 PRO A N 1
ATOM 839 C CA . PRO A 1 110 ? -9.784 2.988 -1.652 1.00 95.44 110 PRO A CA 1
ATOM 840 C C . PRO A 1 110 ? -8.533 3.872 -1.742 1.00 95.44 110 PRO A C 1
ATOM 842 O O . PRO A 1 110 ? -7.772 3.753 -2.697 1.00 95.44 110 PRO A O 1
ATOM 845 N N . GLN A 1 111 ? -8.303 4.740 -0.753 1.00 95.75 111 GLN A N 1
ATOM 846 C CA . GLN A 1 111 ? -7.133 5.622 -0.710 1.00 95.75 111 GLN A CA 1
ATOM 847 C C . GLN A 1 111 ? -5.857 4.805 -0.497 1.00 95.75 111 GLN A C 1
ATOM 849 O O . GLN A 1 111 ? -4.867 5.016 -1.189 1.00 95.75 111 GLN A O 1
ATOM 854 N N . ILE A 1 112 ? -5.901 3.824 0.408 1.00 95.56 112 ILE A N 1
ATOM 855 C CA . ILE A 1 112 ? -4.777 2.919 0.680 1.00 95.56 112 ILE A CA 1
ATOM 856 C C . ILE A 1 112 ? -4.408 2.118 -0.576 1.00 95.56 112 ILE A C 1
ATOM 858 O O . ILE A 1 112 ? -3.242 2.086 -0.962 1.00 95.56 112 ILE A O 1
ATOM 862 N N . LEU A 1 113 ? -5.397 1.510 -1.238 1.00 96.25 113 LEU A N 1
ATOM 863 C CA . LEU A 1 113 ? -5.189 0.755 -2.476 1.00 96.25 113 LEU A CA 1
ATOM 864 C C . LEU A 1 113 ? -4.661 1.652 -3.602 1.00 96.25 113 LEU A C 1
ATOM 866 O O . LEU A 1 113 ? -3.794 1.231 -4.360 1.00 96.25 113 LEU A O 1
ATOM 870 N N . SER A 1 114 ? -5.113 2.906 -3.683 1.00 95.25 114 SER A N 1
ATOM 871 C CA . SER A 1 114 ? -4.593 3.874 -4.655 1.00 95.25 114 SER A CA 1
ATOM 872 C C . SER A 1 114 ? -3.109 4.187 -4.433 1.00 95.25 114 SER A C 1
ATOM 874 O O . SER A 1 114 ? -2.361 4.247 -5.407 1.00 95.25 114 SER A O 1
ATOM 876 N N . LEU A 1 115 ? -2.666 4.345 -3.178 1.00 94.50 115 LEU A N 1
ATOM 877 C CA . LEU A 1 115 ? -1.250 4.571 -2.848 1.00 94.50 115 LEU A CA 1
ATOM 878 C C . LEU A 1 115 ? -0.377 3.387 -3.281 1.00 94.50 115 LEU A C 1
ATOM 880 O O . LEU A 1 115 ? 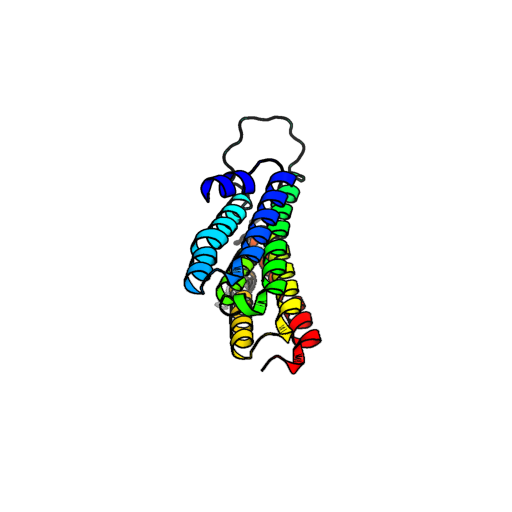0.659 3.571 -3.916 1.00 94.50 115 LEU A O 1
ATOM 884 N N . LEU A 1 116 ? -0.814 2.161 -2.977 1.00 94.94 116 LEU A N 1
ATOM 885 C CA . LEU A 1 116 ? -0.107 0.947 -3.395 1.00 94.94 116 LEU A CA 1
ATOM 886 C C . LEU A 1 116 ? -0.123 0.786 -4.917 1.00 94.94 116 LEU A C 1
ATOM 888 O O . LEU A 1 116 ? 0.903 0.475 -5.520 1.00 94.94 116 LEU A O 1
ATOM 892 N N . GLY A 1 117 ? -1.261 1.085 -5.544 1.00 95.00 117 GLY A N 1
ATOM 893 C CA . GLY A 1 117 ? -1.421 1.111 -6.990 1.00 95.00 117 GLY A CA 1
ATOM 894 C C . GLY A 1 117 ? -0.434 2.057 -7.671 1.00 95.00 117 GLY A C 1
ATOM 895 O O . GLY A 1 117 ? 0.121 1.692 -8.705 1.00 95.00 117 GLY A O 1
ATOM 896 N N . ALA A 1 118 ? -0.151 3.228 -7.096 1.00 93.50 118 ALA A N 1
ATOM 897 C CA . ALA A 1 118 ? 0.858 4.147 -7.627 1.00 93.50 118 ALA A CA 1
ATOM 898 C C . ALA A 1 118 ? 2.266 3.522 -7.624 1.00 93.50 118 ALA A C 1
ATOM 900 O O . ALA A 1 118 ? 2.996 3.646 -8.607 1.00 93.50 118 ALA A O 1
ATOM 901 N N . CYS A 1 119 ? 2.627 2.774 -6.574 1.00 92.62 119 CYS A N 1
ATOM 902 C CA . CYS A 1 119 ? 3.882 2.019 -6.547 1.00 92.62 119 CYS A CA 1
ATOM 903 C C . CYS A 1 119 ? 3.908 0.903 -7.604 1.00 92.62 119 CYS A C 1
ATOM 905 O O . CYS A 1 119 ? 4.926 0.722 -8.265 1.00 92.62 119 CYS A O 1
ATOM 907 N N . ILE A 1 120 ? 2.800 0.176 -7.788 1.00 94.25 120 ILE A N 1
ATOM 908 C CA . ILE A 1 120 ? 2.679 -0.928 -8.761 1.00 94.25 120 ILE A CA 1
ATOM 909 C C . ILE A 1 120 ? 2.842 -0.436 -10.208 1.00 94.25 120 ILE A C 1
ATOM 911 O O . ILE A 1 120 ? 3.439 -1.130 -11.027 1.00 94.25 120 ILE A O 1
ATOM 915 N N . HIS A 1 121 ? 2.339 0.759 -10.524 1.00 93.12 121 HIS A N 1
ATOM 916 C CA . HIS A 1 121 ? 2.443 1.362 -11.859 1.00 93.12 121 HIS A CA 1
ATOM 917 C C . HIS A 1 121 ? 3.771 2.073 -12.128 1.00 93.12 121 HIS A C 1
ATOM 919 O O . HIS A 1 121 ? 3.963 2.614 -13.216 1.00 93.12 121 HIS A O 1
ATOM 925 N N . HIS A 1 122 ? 4.671 2.117 -11.151 1.00 90.94 122 HIS A N 1
ATOM 926 C CA . HIS A 1 122 ? 5.919 2.843 -11.294 1.00 90.94 122 HIS A CA 1
ATOM 927 C C . HIS A 1 122 ? 6.828 2.195 -12.357 1.00 90.94 122 HIS A C 1
ATOM 929 O O . HIS A 1 122 ? 6.930 0.974 -12.453 1.00 90.94 122 HIS A O 1
ATOM 935 N N . GLU A 1 123 ? 7.536 3.016 -13.137 1.00 86.00 123 GLU A N 1
ATOM 936 C CA . GLU A 1 123 ? 8.390 2.558 -14.249 1.00 86.00 123 GLU A CA 1
ATOM 937 C C . GLU A 1 123 ? 9.580 1.689 -13.801 1.00 86.00 123 GLU A C 1
ATOM 939 O O . GLU A 1 123 ? 10.009 0.776 -14.509 1.00 86.00 123 GLU A O 1
ATOM 944 N N . SER A 1 124 ? 10.097 1.941 -12.594 1.00 86.69 124 SER A N 1
ATOM 945 C CA . SER A 1 124 ? 11.125 1.101 -11.976 1.00 86.69 124 SER A CA 1
ATOM 946 C C . SER A 1 124 ? 10.536 -0.242 -11.548 1.00 86.69 124 SER A C 1
ATOM 948 O O . SER A 1 124 ? 9.743 -0.304 -10.606 1.00 86.69 124 SER A O 1
ATOM 950 N N . GLU A 1 125 ? 11.007 -1.324 -12.174 1.00 89.12 125 GLU A N 1
ATOM 951 C CA . GLU A 1 125 ? 10.625 -2.701 -11.838 1.00 89.12 125 GLU A CA 1
ATOM 952 C C . GLU A 1 125 ? 10.794 -2.993 -10.338 1.00 89.12 125 GLU A C 1
ATOM 954 O O . GLU A 1 125 ? 9.936 -3.621 -9.723 1.00 89.12 125 GLU A O 1
ATOM 959 N N . ALA A 1 126 ? 11.867 -2.499 -9.711 1.00 88.81 126 ALA A N 1
ATOM 960 C CA . ALA A 1 126 ? 12.110 -2.716 -8.286 1.00 88.81 126 ALA A CA 1
ATOM 961 C C . ALA A 1 126 ? 10.985 -2.134 -7.411 1.00 88.81 126 ALA A C 1
ATOM 963 O O . ALA A 1 126 ? 10.515 -2.806 -6.492 1.00 88.81 126 ALA A O 1
ATOM 964 N N . VAL A 1 127 ? 10.527 -0.918 -7.723 1.00 90.06 127 VAL A N 1
ATOM 965 C CA . VAL A 1 127 ? 9.428 -0.241 -7.016 1.00 90.06 127 VAL A CA 1
ATOM 966 C C . VAL A 1 127 ? 8.097 -0.940 -7.290 1.00 90.06 127 VAL A C 1
ATOM 968 O O . VAL A 1 127 ? 7.355 -1.216 -6.348 1.00 90.06 127 VAL A O 1
ATOM 971 N N . ALA A 1 128 ? 7.838 -1.320 -8.543 1.00 92.00 128 ALA A N 1
ATOM 972 C CA . ALA A 1 128 ? 6.634 -2.055 -8.918 1.00 92.00 128 ALA A CA 1
ATOM 973 C C . ALA A 1 128 ? 6.516 -3.390 -8.163 1.00 92.00 128 ALA A C 1
ATOM 975 O O . ALA A 1 128 ? 5.468 -3.703 -7.596 1.00 92.00 128 ALA A O 1
ATOM 976 N N . ARG A 1 129 ? 7.618 -4.149 -8.059 1.00 93.12 129 ARG A N 1
ATOM 977 C CA . ARG A 1 129 ? 7.673 -5.404 -7.287 1.00 93.12 129 ARG A CA 1
ATOM 978 C C . ARG A 1 129 ? 7.420 -5.179 -5.794 1.00 93.12 129 ARG A C 1
ATOM 980 O O . ARG A 1 129 ? 6.717 -5.979 -5.182 1.00 93.12 129 ARG A O 1
ATOM 987 N N . ILE A 1 130 ? 7.964 -4.104 -5.215 1.00 92.62 130 ILE A N 1
ATOM 988 C CA . ILE A 1 130 ? 7.695 -3.711 -3.820 1.00 92.62 130 ILE A CA 1
ATOM 989 C C . ILE A 1 130 ? 6.207 -3.400 -3.625 1.00 92.62 130 ILE A C 1
ATOM 991 O O . ILE A 1 130 ? 5.619 -3.860 -2.648 1.00 92.62 130 ILE A O 1
ATOM 995 N N . GLY A 1 131 ? 5.595 -2.667 -4.561 1.00 94.25 131 GLY A N 1
ATOM 996 C CA . GLY A 1 131 ? 4.172 -2.334 -4.531 1.00 94.25 131 GLY A CA 1
ATOM 997 C C . GLY A 1 131 ? 3.278 -3.575 -4.525 1.00 94.25 131 GLY A C 1
ATOM 998 O O . GLY A 1 131 ? 2.415 -3.699 -3.657 1.00 94.25 131 GLY A O 1
ATOM 999 N N . VAL A 1 132 ? 3.525 -4.531 -5.431 1.00 95.00 132 VAL A N 1
ATOM 1000 C CA . VAL A 1 132 ? 2.729 -5.771 -5.494 1.00 95.00 132 VAL A CA 1
ATOM 1001 C C . VAL A 1 132 ? 2.921 -6.619 -4.236 1.00 95.00 132 VAL A C 1
ATOM 1003 O O . VAL A 1 132 ? 1.953 -7.152 -3.695 1.00 95.00 132 VAL A O 1
ATOM 1006 N N . GLU A 1 133 ? 4.156 -6.736 -3.735 1.00 94.50 133 GLU A N 1
ATOM 1007 C CA . GLU A 1 133 ? 4.414 -7.482 -2.500 1.00 94.50 133 GLU A CA 1
ATOM 1008 C C . GLU A 1 133 ? 3.665 -6.868 -1.318 1.00 94.50 133 GLU A C 1
ATOM 1010 O O . GLU A 1 133 ? 3.053 -7.588 -0.534 1.00 94.50 133 GLU A O 1
ATOM 1015 N N . ALA A 1 134 ? 3.667 -5.546 -1.201 1.00 94.62 134 ALA A N 1
ATOM 1016 C CA . ALA A 1 134 ? 2.962 -4.869 -0.134 1.00 94.62 134 ALA A CA 1
ATOM 1017 C C . ALA A 1 134 ? 1.445 -4.988 -0.221 1.00 94.62 134 ALA A C 1
ATOM 1019 O O . ALA A 1 134 ? 0.803 -5.212 0.801 1.00 94.62 134 ALA A O 1
ATOM 1020 N N . GLU A 1 135 ? 0.873 -4.880 -1.421 1.00 96.06 135 GLU A N 1
ATOM 1021 C CA . GLU A 1 135 ? -0.556 -5.113 -1.622 1.00 96.06 135 GLU A CA 1
ATOM 1022 C C . GLU A 1 135 ? -0.930 -6.538 -1.217 1.00 96.06 135 GLU A C 1
ATOM 1024 O O . GLU A 1 135 ? -1.879 -6.736 -0.461 1.00 96.06 135 GLU A O 1
ATOM 1029 N N . LYS A 1 136 ? -0.116 -7.528 -1.595 1.00 94.75 136 LYS A N 1
ATOM 1030 C CA . LYS A 1 136 ? -0.296 -8.907 -1.138 1.00 94.75 136 LYS A CA 1
ATOM 1031 C C . LYS A 1 136 ? -0.252 -9.012 0.390 1.00 94.75 136 LYS A C 1
ATOM 1033 O O . LYS A 1 136 ? -1.154 -9.605 0.973 1.00 94.75 136 LYS A O 1
ATOM 1038 N N . GLN A 1 137 ? 0.768 -8.454 1.048 1.00 94.69 137 GLN A N 1
ATOM 1039 C CA . GLN A 1 137 ? 0.892 -8.509 2.513 1.00 94.69 137 GLN A CA 1
ATOM 1040 C C . GLN A 1 137 ? -0.274 -7.807 3.216 1.00 94.69 137 GLN A C 1
ATOM 1042 O O . GLN A 1 137 ? -0.803 -8.330 4.195 1.00 94.69 137 GLN A O 1
ATOM 1047 N N . LEU A 1 138 ? -0.713 -6.660 2.693 1.00 95.38 138 LEU A N 1
ATOM 1048 C CA . LEU A 1 138 ? -1.873 -5.943 3.200 1.00 95.38 138 LEU A CA 1
ATOM 1049 C C . LEU A 1 138 ? -3.118 -6.823 3.128 1.00 95.38 138 LEU A C 1
ATOM 1051 O O . LEU A 1 138 ? -3.769 -7.028 4.148 1.00 95.38 138 LEU A O 1
ATOM 1055 N N . LEU A 1 139 ? -3.430 -7.364 1.949 1.00 94.62 139 LEU A N 1
ATOM 1056 C CA . LEU A 1 139 ? -4.634 -8.165 1.740 1.00 94.62 139 LEU A CA 1
ATOM 1057 C C . LEU A 1 139 ? -4.623 -9.464 2.553 1.00 94.62 139 LEU A C 1
ATOM 1059 O O . LEU A 1 139 ? -5.662 -9.856 3.078 1.00 94.62 139 LEU A O 1
ATOM 1063 N N . LEU A 1 140 ? -3.460 -10.099 2.728 1.00 93.06 140 LEU A N 1
ATOM 1064 C CA . LEU A 1 140 ? -3.320 -11.236 3.641 1.00 93.06 140 LEU A CA 1
ATOM 1065 C C . LEU A 1 140 ? -3.670 -10.849 5.085 1.00 93.06 140 LEU A C 1
ATOM 1067 O O . LEU A 1 140 ? -4.382 -11.597 5.752 1.00 93.06 140 LEU A O 1
ATOM 1071 N N . ALA A 1 141 ? -3.218 -9.680 5.544 1.00 92.38 141 ALA A N 1
ATOM 1072 C CA . ALA A 1 141 ? -3.420 -9.211 6.913 1.00 92.38 141 ALA A CA 1
ATOM 1073 C C . ALA A 1 141 ? -4.853 -8.723 7.200 1.00 92.38 141 ALA A C 1
ATOM 1075 O O . ALA A 1 141 ? -5.375 -8.917 8.303 1.00 92.38 141 ALA A O 1
ATOM 1076 N N . ILE A 1 142 ? -5.509 -8.069 6.235 1.00 93.69 142 ILE A N 1
ATOM 1077 C CA . ILE A 1 142 ? -6.841 -7.471 6.442 1.00 93.69 142 ILE A CA 1
ATOM 1078 C C . ILE A 1 142 ? -7.990 -8.320 5.899 1.00 93.69 142 ILE A C 1
ATOM 1080 O O . ILE A 1 142 ? -9.115 -8.125 6.348 1.00 93.69 142 ILE A O 1
ATOM 1084 N N . GLY A 1 143 ? -7.731 -9.261 4.985 1.00 90.44 143 GLY A N 1
ATOM 1085 C CA . GLY A 1 143 ? -8.768 -9.961 4.217 1.00 90.44 143 GLY A CA 1
ATOM 1086 C C . GLY A 1 143 ? -9.844 -10.632 5.072 1.00 90.44 143 GLY A C 1
ATOM 1087 O O . GLY A 1 143 ? -11.030 -10.479 4.798 1.00 90.44 143 GLY A O 1
ATOM 1088 N N . GLY A 1 144 ? -9.455 -11.269 6.181 1.00 89.75 144 GLY A N 1
ATOM 1089 C CA . GLY A 1 144 ? -10.399 -11.920 7.102 1.00 89.75 144 GLY A CA 1
ATOM 1090 C C . GLY A 1 144 ? -11.261 -10.950 7.924 1.00 89.75 144 GLY A C 1
ATOM 1091 O O . GLY A 1 144 ? -12.199 -11.376 8.589 1.00 89.75 144 GLY A O 1
ATOM 1092 N N . ARG A 1 145 ? -10.946 -9.650 7.901 1.00 92.75 145 ARG A N 1
ATOM 1093 C CA . ARG A 1 145 ? -11.713 -8.569 8.544 1.00 92.75 145 ARG A CA 1
ATOM 1094 C C . ARG A 1 145 ? -12.477 -7.713 7.532 1.00 92.75 145 ARG A C 1
ATOM 1096 O O . ARG A 1 145 ? -13.190 -6.794 7.932 1.00 92.75 145 ARG A O 1
ATOM 1103 N N . CYS A 1 146 ? -12.312 -7.961 6.234 1.00 92.38 146 CYS A N 1
ATOM 1104 C CA . CYS A 1 146 ? -13.012 -7.216 5.199 1.00 92.38 146 CYS A CA 1
ATOM 1105 C C . CYS A 1 146 ? -14.482 -7.644 5.114 1.00 92.38 146 CYS A C 1
ATOM 1107 O O . CYS A 1 146 ? -14.804 -8.825 5.078 1.00 92.38 146 CYS A O 1
ATOM 1109 N N . SER A 1 147 ? -15.371 -6.658 5.030 1.00 92.19 147 SER A N 1
ATOM 1110 C CA . SER A 1 147 ? -16.767 -6.856 4.622 1.00 92.19 147 SER A CA 1
ATOM 1111 C C . SER A 1 147 ? -16.881 -7.109 3.116 1.00 92.19 147 SER A C 1
ATOM 1113 O O . SER A 1 147 ? -16.004 -6.699 2.353 1.00 92.19 147 SER A O 1
ATOM 1115 N N . ASP A 1 148 ? -18.015 -7.647 2.664 1.00 91.50 148 ASP A N 1
ATOM 1116 C CA . ASP A 1 148 ? -18.313 -7.849 1.236 1.00 91.50 148 ASP A CA 1
ATOM 1117 C C . ASP A 1 148 ? -18.119 -6.560 0.424 1.00 91.50 148 ASP A C 1
ATOM 1119 O O . ASP A 1 148 ? -17.515 -6.553 -0.647 1.00 91.50 148 ASP A O 1
ATOM 1123 N N . SER A 1 149 ? -18.556 -5.419 0.973 1.00 92.88 149 SER A N 1
ATOM 1124 C CA . SER A 1 149 ? -18.398 -4.112 0.321 1.00 92.88 149 SER A CA 1
ATOM 1125 C C . SER A 1 149 ? -16.931 -3.698 0.140 1.00 92.88 149 SER A C 1
ATOM 1127 O O . SER A 1 149 ? -16.591 -2.994 -0.811 1.00 92.88 149 SER A O 1
ATOM 1129 N N . GLN A 1 150 ? -16.053 -4.114 1.055 1.00 93.69 150 GLN A N 1
ATOM 1130 C CA . GLN A 1 150 ? -14.615 -3.866 0.981 1.00 93.69 150 GLN A CA 1
ATOM 1131 C C . GLN A 1 150 ? -13.944 -4.844 0.020 1.00 93.69 150 GLN A C 1
ATOM 1133 O O . GLN A 1 150 ? -13.118 -4.412 -0.781 1.00 93.69 150 GLN A O 1
ATOM 1138 N N . TRP A 1 151 ? -14.351 -6.114 0.025 1.00 94.31 151 TRP A N 1
ATOM 1139 C CA . TRP A 1 151 ? -13.901 -7.101 -0.955 1.00 94.31 151 TRP A CA 1
ATOM 1140 C C . TRP A 1 151 ? -14.257 -6.710 -2.387 1.00 94.31 151 TRP A C 1
ATOM 1142 O O . TRP A 1 151 ? -13.399 -6.799 -3.260 1.00 94.31 151 TRP A O 1
ATOM 1152 N N . MET A 1 152 ? -15.450 -6.159 -2.624 1.00 94.12 152 MET A N 1
ATOM 1153 C CA . MET A 1 152 ? -15.821 -5.616 -3.936 1.00 94.12 152 MET A CA 1
ATOM 1154 C C . MET A 1 152 ? -14.886 -4.483 -4.377 1.00 94.12 152 MET A C 1
ATOM 1156 O O . MET A 1 152 ? -14.434 -4.463 -5.518 1.00 94.12 152 MET A O 1
ATOM 1160 N N . LYS A 1 153 ? -14.519 -3.572 -3.465 1.00 94.50 153 LYS A N 1
ATOM 1161 C CA . LYS A 1 153 ? -13.543 -2.505 -3.758 1.00 94.50 153 LYS A CA 1
ATOM 1162 C C . LYS A 1 153 ? -12.155 -3.067 -4.081 1.00 94.50 153 LYS A C 1
ATOM 1164 O O . LYS A 1 153 ? -11.491 -2.542 -4.971 1.00 94.50 153 LYS A O 1
ATOM 1169 N N . ILE A 1 154 ? -11.724 -4.117 -3.377 1.00 94.88 154 ILE A N 1
ATOM 1170 C CA . ILE A 1 154 ? -10.461 -4.819 -3.649 1.00 94.88 154 ILE A CA 1
ATOM 1171 C C . ILE A 1 154 ? -10.513 -5.481 -5.030 1.00 94.88 154 ILE A C 1
ATOM 1173 O O . ILE A 1 154 ? -9.591 -5.303 -5.820 1.00 94.88 154 ILE A O 1
ATOM 1177 N N . ALA A 1 155 ? -11.595 -6.190 -5.354 1.00 94.06 155 ALA A N 1
ATOM 1178 C CA . ALA A 1 155 ? -11.779 -6.842 -6.647 1.00 94.06 155 ALA A CA 1
ATOM 1179 C C . ALA A 1 155 ? -11.788 -5.828 -7.805 1.00 94.06 155 ALA A C 1
ATOM 1181 O O . ALA A 1 155 ? -11.084 -6.023 -8.796 1.00 94.06 155 ALA A O 1
ATOM 1182 N N . ASP A 1 156 ? -12.509 -4.712 -7.657 1.00 95.19 156 ASP A N 1
ATOM 1183 C CA . ASP A 1 156 ? -12.528 -3.621 -8.636 1.00 95.19 156 ASP A CA 1
ATOM 1184 C C . ASP A 1 156 ? -11.141 -3.003 -8.838 1.00 95.19 156 ASP A C 1
ATOM 1186 O O . ASP A 1 156 ? -10.753 -2.680 -9.964 1.00 95.19 156 ASP A O 1
ATOM 1190 N N . HIS A 1 157 ? -10.385 -2.822 -7.754 1.00 95.69 157 HIS A N 1
ATOM 1191 C CA . HIS A 1 157 ? -9.016 -2.315 -7.804 1.00 95.69 157 HIS A CA 1
ATOM 1192 C C . HIS A 1 157 ? -8.073 -3.289 -8.516 1.00 95.69 157 HIS A C 1
ATOM 1194 O O . HIS A 1 157 ? -7.402 -2.889 -9.466 1.00 95.69 157 HIS A O 1
ATOM 1200 N N . LEU A 1 158 ? -8.085 -4.572 -8.147 1.00 94.31 158 LEU A N 1
ATOM 1201 C CA . LEU A 1 158 ? -7.283 -5.608 -8.805 1.00 94.31 158 LEU A CA 1
ATOM 1202 C C . LEU A 1 158 ? -7.626 -5.710 -10.293 1.00 94.31 158 LEU A C 1
ATOM 1204 O O . LEU A 1 158 ? -6.734 -5.747 -11.136 1.00 94.31 158 LEU A O 1
ATOM 1208 N N . HIS A 1 159 ? -8.912 -5.684 -10.643 1.00 94.00 159 HIS A N 1
ATOM 1209 C CA . HIS A 1 159 ? -9.348 -5.690 -12.035 1.00 94.00 159 HIS A CA 1
ATOM 1210 C C . HIS A 1 159 ? -8.818 -4.471 -12.808 1.00 94.00 159 HIS A C 1
ATOM 1212 O O . HIS A 1 159 ? -8.368 -4.610 -13.949 1.00 94.00 159 HIS A O 1
ATOM 1218 N N . LYS A 1 160 ? -8.811 -3.279 -12.198 1.00 94.44 160 LYS A N 1
ATOM 1219 C CA . LYS A 1 160 ? -8.187 -2.088 -12.797 1.00 94.44 160 LYS A CA 1
ATOM 1220 C C . LYS A 1 160 ? -6.681 -2.272 -12.977 1.00 94.44 160 LYS A C 1
ATOM 1222 O O . LYS A 1 160 ? -6.209 -1.997 -14.076 1.00 94.44 160 LYS A O 1
ATOM 1227 N N . LEU A 1 161 ? -5.968 -2.782 -11.967 1.00 93.75 161 LEU A N 1
ATOM 1228 C CA . LEU A 1 161 ? -4.528 -3.058 -12.043 1.00 93.75 161 LEU A CA 1
ATOM 1229 C C . LEU A 1 161 ? -4.193 -4.036 -13.173 1.00 93.75 161 LEU A C 1
ATOM 1231 O O . LEU A 1 161 ? -3.260 -3.799 -13.939 1.00 93.75 161 LEU A O 1
ATOM 1235 N N . PHE A 1 162 ? -4.962 -5.116 -13.320 1.00 92.38 162 PHE A N 1
ATOM 1236 C CA . PHE A 1 162 ? -4.784 -6.052 -14.427 1.00 92.38 162 PHE A CA 1
ATOM 1237 C C . PHE A 1 162 ? -4.983 -5.365 -15.777 1.00 92.38 162 PHE A C 1
ATOM 1239 O O . PHE A 1 162 ? -4.177 -5.562 -16.678 1.00 92.38 162 PHE A O 1
ATOM 1246 N N . ASN A 1 163 ? -6.014 -4.534 -15.931 1.00 92.19 163 ASN A N 1
ATOM 1247 C CA . ASN A 1 163 ? -6.276 -3.874 -17.209 1.00 92.19 163 ASN A CA 1
ATOM 1248 C C . ASN A 1 163 ? -5.208 -2.837 -17.583 1.00 92.19 163 ASN A C 1
ATOM 1250 O O . ASN A 1 163 ? -4.833 -2.740 -18.751 1.00 92.19 163 ASN A O 1
ATOM 1254 N N . SER A 1 164 ? -4.713 -2.067 -16.617 1.00 91.12 164 SER A N 1
ATOM 1255 C CA . SER A 1 164 ? -3.713 -1.020 -16.850 1.00 91.12 164 SER A CA 1
ATOM 1256 C C . SER A 1 164 ? -2.297 -1.563 -17.047 1.00 91.12 164 SER A C 1
ATOM 1258 O O . SER A 1 164 ? -1.497 -0.936 -17.738 1.00 91.12 164 SER A O 1
ATOM 1260 N N . THR A 1 165 ? -1.980 -2.731 -16.482 1.00 88.69 165 THR A N 1
ATOM 1261 C CA . THR A 1 165 ? -0.651 -3.356 -16.601 1.00 88.69 165 THR A CA 1
ATOM 1262 C C . THR A 1 165 ? -0.577 -4.404 -17.717 1.00 88.69 165 THR A C 1
ATOM 1264 O O . THR A 1 165 ? 0.442 -5.074 -17.866 1.00 88.69 165 THR A O 1
ATOM 1267 N N . LEU A 1 166 ? -1.626 -4.549 -18.537 1.00 88.25 166 LEU A N 1
ATOM 1268 C CA . LEU A 1 166 ? -1.589 -5.403 -19.725 1.00 88.25 166 LEU A CA 1
ATOM 1269 C C . LEU A 1 166 ? -0.553 -4.864 -20.732 1.00 88.25 166 LEU A C 1
ATOM 1271 O O . LEU A 1 166 ? -0.678 -3.716 -21.170 1.00 88.25 166 LEU A O 1
ATOM 1275 N N . PRO A 1 167 ? 0.421 -5.680 -21.180 1.00 83.12 167 PRO A N 1
ATOM 1276 C CA . PRO A 1 167 ? 1.411 -5.287 -22.184 1.00 83.12 167 PRO A CA 1
ATOM 1277 C C . PRO A 1 167 ? 0.782 -5.299 -23.588 1.00 83.12 167 PRO A C 1
ATOM 1279 O O . PRO A 1 167 ? 1.065 -6.149 -24.438 1.00 83.12 167 PRO A O 1
ATOM 1282 N N . SER A 1 168 ? -0.149 -4.376 -23.827 1.00 80.44 168 SER A N 1
ATOM 1283 C CA . SER A 1 168 ? -0.930 -4.271 -25.064 1.00 80.44 168 SER A CA 1
ATOM 1284 C C . SER A 1 168 ? -0.060 -4.090 -26.319 1.00 80.44 168 SER A C 1
ATOM 1286 O O . SER A 1 168 ? -0.447 -4.505 -27.414 1.00 80.44 168 SER A O 1
ATOM 1288 N N . GLU A 1 169 ? 1.141 -3.542 -26.148 1.00 79.38 169 GLU A N 1
ATOM 1289 C CA . GLU A 1 169 ? 2.170 -3.304 -27.154 1.00 79.38 169 GLU A CA 1
ATOM 1290 C C . GLU A 1 169 ? 2.650 -4.622 -27.788 1.00 79.38 169 GLU A C 1
ATOM 1292 O O . GLU A 1 169 ? 2.798 -4.711 -29.011 1.00 79.38 169 GLU A O 1
ATOM 1297 N N . LEU A 1 170 ? 2.782 -5.687 -26.986 1.00 74.56 170 LEU A N 1
ATOM 1298 C CA . LEU A 1 170 ? 3.133 -7.031 -27.467 1.00 74.56 170 LEU A CA 1
ATOM 1299 C C . LEU A 1 170 ? 2.005 -7.648 -28.311 1.00 74.56 170 LEU A C 1
ATOM 1301 O O . LEU A 1 170 ? 2.245 -8.310 -29.326 1.00 74.56 170 LEU A O 1
ATOM 1305 N N . THR A 1 171 ? 0.758 -7.387 -27.923 1.00 68.94 171 THR A N 1
ATOM 1306 C CA . THR A 1 171 ? -0.446 -7.914 -28.586 1.00 68.94 171 THR A CA 1
ATOM 1307 C C . THR A 1 171 ? -0.794 -7.145 -29.867 1.00 68.94 171 THR A C 1
ATOM 1309 O O . THR A 1 171 ? -1.427 -7.672 -30.785 1.00 68.94 171 THR A O 1
ATOM 1312 N N . ARG A 1 172 ? -0.395 -5.874 -29.969 1.00 65.69 172 ARG A N 1
ATOM 1313 C CA . ARG A 1 172 ? -0.657 -5.037 -31.148 1.00 65.69 172 ARG A CA 1
ATOM 1314 C C . ARG A 1 172 ? 0.280 -5.372 -32.308 1.00 65.69 172 ARG A C 1
ATOM 1316 O O . ARG A 1 172 ? -0.176 -5.463 -33.449 1.00 65.69 172 ARG A O 1
ATOM 1323 N N . ASN A 1 173 ? 1.552 -5.633 -32.016 1.00 57.22 173 ASN A N 1
ATOM 1324 C CA . ASN A 1 173 ? 2.539 -5.986 -33.039 1.00 57.22 173 ASN A CA 1
ATOM 1325 C C . ASN A 1 173 ? 2.291 -7.373 -33.645 1.00 57.22 173 ASN A C 1
ATOM 1327 O O . ASN A 1 173 ? 2.512 -7.573 -34.838 1.00 57.22 173 ASN A O 1
ATOM 1331 N N . THR A 1 174 ? 1.742 -8.310 -32.869 1.00 54.44 174 THR A N 1
ATOM 1332 C CA . THR A 1 174 ? 1.298 -9.617 -33.383 1.00 54.44 174 THR A CA 1
ATOM 1333 C C . THR A 1 174 ? 0.117 -9.490 -34.351 1.00 54.44 174 THR A C 1
ATOM 1335 O O . THR A 1 174 ? 0.092 -10.174 -35.371 1.00 54.44 174 THR A O 1
ATOM 1338 N N . LYS A 1 175 ? -0.825 -8.564 -34.113 1.00 52.78 175 LYS A N 1
ATOM 1339 C CA . LYS A 1 175 ? -1.941 -8.298 -35.046 1.00 52.78 175 LYS A CA 1
ATOM 1340 C C . LYS A 1 175 ? -1.492 -7.624 -36.347 1.00 52.78 175 LYS A C 1
ATOM 1342 O O . LYS A 1 175 ? -2.046 -7.923 -37.399 1.00 52.78 175 LYS A O 1
ATOM 1347 N N . GLN A 1 176 ? -0.491 -6.743 -36.301 1.00 51.16 176 GLN A N 1
ATOM 1348 C CA . GLN A 1 176 ? 0.063 -6.116 -37.510 1.00 51.16 176 GLN A CA 1
ATOM 1349 C C . GLN A 1 176 ? 0.922 -7.081 -38.337 1.00 51.16 176 GLN A C 1
ATOM 1351 O O . GLN A 1 176 ? 0.832 -7.056 -39.561 1.00 51.16 176 GLN A O 1
ATOM 1356 N N . ALA A 1 177 ? 1.678 -7.979 -37.698 1.00 52.94 177 ALA A N 1
ATOM 1357 C CA . ALA A 1 177 ? 2.424 -9.027 -38.400 1.00 52.94 177 ALA A CA 1
ATOM 1358 C C . ALA A 1 177 ? 1.510 -10.043 -39.116 1.00 52.94 177 ALA A C 1
ATOM 1360 O O . ALA A 1 177 ? 1.916 -10.629 -40.115 1.00 52.94 177 ALA A O 1
ATOM 1361 N N . ASN A 1 178 ? 0.273 -10.226 -38.637 1.00 50.78 178 ASN A N 1
ATOM 1362 C CA . ASN A 1 178 ? -0.687 -11.174 -39.212 1.00 50.78 178 ASN A CA 1
ATOM 1363 C C . ASN A 1 178 ? -1.639 -10.555 -40.261 1.00 50.78 178 ASN A C 1
ATOM 1365 O O . ASN A 1 178 ? -2.358 -11.285 -40.934 1.00 50.78 178 ASN A O 1
ATOM 1369 N N . ASN A 1 179 ? -1.629 -9.226 -40.429 1.00 46.31 179 ASN A N 1
ATOM 1370 C CA . ASN A 1 179 ? -2.455 -8.492 -41.399 1.00 46.31 179 ASN A CA 1
ATOM 1371 C C . ASN A 1 179 ? -1.627 -7.970 -42.590 1.00 46.31 179 ASN A C 1
ATOM 1373 O O . ASN A 1 179 ? -1.847 -6.857 -43.074 1.00 46.31 179 ASN A O 1
ATOM 1377 N N . GLY A 1 180 ? -0.663 -8.759 -43.073 1.00 44.97 180 GLY A N 1
ATOM 1378 C CA . GLY A 1 180 ? -0.052 -8.495 -44.376 1.00 44.97 180 GLY A CA 1
ATOM 1379 C C . GLY A 1 180 ? -1.131 -8.547 -45.470 1.00 44.97 180 GLY A C 1
ATOM 1380 O O . GLY A 1 180 ? -1.943 -9.474 -45.458 1.00 44.97 180 GLY A O 1
ATOM 1381 N N . PRO A 1 181 ? -1.193 -7.582 -46.406 1.00 43.81 181 PRO A N 1
ATOM 1382 C CA . PRO A 1 181 ? -2.205 -7.599 -47.450 1.00 43.81 181 PRO A CA 1
ATOM 1383 C C . PRO A 1 181 ? -1.961 -8.798 -48.372 1.00 43.81 181 PRO A C 1
ATOM 1385 O O . PRO A 1 181 ? -0.999 -8.837 -49.137 1.00 43.81 181 PRO A O 1
ATOM 1388 N N . THR A 1 182 ? -2.859 -9.778 -48.328 1.00 47.94 182 THR A N 1
ATOM 1389 C CA . THR A 1 182 ? -3.019 -10.764 -49.394 1.00 47.94 182 THR A CA 1
ATOM 1390 C C . THR A 1 182 ? -3.688 -10.068 -50.576 1.00 47.94 182 THR A C 1
ATOM 1392 O O . THR A 1 182 ? -4.909 -9.993 -50.687 1.00 47.94 182 THR A O 1
ATOM 1395 N N . SER A 1 183 ? -2.891 -9.503 -51.480 1.00 42.28 183 SER A N 1
ATOM 1396 C CA . SER A 1 183 ? -3.381 -9.087 -52.795 1.00 42.28 183 SER A CA 1
ATOM 1397 C C . SER A 1 183 ? -2.296 -9.179 -53.858 1.00 42.28 183 SER A C 1
ATOM 1399 O O . SER A 1 183 ? -1.334 -8.423 -53.842 1.00 42.28 183 SER A O 1
ATOM 1401 N N . GLY A 1 184 ? -2.540 -10.073 -54.819 1.00 37.91 184 GLY A N 1
ATOM 1402 C CA . GLY A 1 184 ? -2.171 -9.873 -56.219 1.00 37.91 184 GLY A CA 1
ATOM 1403 C C . GLY A 1 184 ? -0.764 -10.297 -56.628 1.00 37.91 184 GLY A C 1
ATOM 1404 O O . GLY A 1 184 ? 0.233 -9.695 -56.259 1.00 37.91 184 GLY A O 1
ATOM 1405 N N . ALA A 1 185 ? -0.707 -11.317 -57.476 1.00 40.69 185 ALA A N 1
ATOM 1406 C CA . ALA A 1 185 ? 0.490 -11.847 -58.106 1.00 40.69 185 ALA A CA 1
ATOM 1407 C C . ALA A 1 185 ? 1.199 -10.859 -59.060 1.00 40.69 185 ALA A C 1
ATOM 1409 O O . ALA A 1 185 ? 0.557 -10.233 -59.902 1.00 40.69 185 ALA A O 1
ATOM 1410 N N . SER A 1 186 ? 2.538 -10.842 -59.028 1.00 35.78 186 SER A N 1
ATOM 1411 C CA . SER A 1 186 ? 3.399 -10.902 -60.227 1.00 35.78 186 SER A CA 1
ATOM 1412 C C . SER A 1 186 ? 4.865 -11.189 -59.853 1.00 35.78 186 SER A C 1
ATOM 1414 O O . SER A 1 186 ? 5.359 -10.624 -58.876 1.00 35.78 186 SER A O 1
ATOM 1416 N N . PRO A 1 187 ? 5.580 -12.056 -60.600 1.00 52.47 187 PRO A N 1
ATOM 1417 C CA . PRO A 1 187 ? 6.940 -12.466 -60.278 1.00 52.47 187 PRO A CA 1
ATOM 1418 C C . PRO A 1 187 ? 7.957 -11.641 -61.075 1.00 52.47 187 PRO A C 1
ATOM 1420 O O . PRO A 1 187 ? 7.915 -11.640 -62.301 1.00 52.47 187 PRO A O 1
ATOM 1423 N N . ASN A 1 188 ? 8.863 -10.946 -60.383 1.00 41.06 188 ASN A N 1
ATOM 1424 C CA . ASN A 1 188 ? 10.274 -10.746 -60.754 1.00 41.06 188 ASN A CA 1
ATOM 1425 C C . ASN A 1 188 ? 10.852 -9.533 -60.019 1.00 41.06 188 ASN A C 1
ATOM 1427 O O . ASN A 1 188 ? 10.860 -8.422 -60.541 1.00 41.06 188 ASN A O 1
ATOM 1431 N N . HIS A 1 189 ? 11.451 -9.759 -58.850 1.00 37.50 189 HIS A N 1
ATOM 1432 C CA . HIS A 1 189 ? 12.689 -9.059 -58.532 1.00 37.50 189 HIS A CA 1
ATOM 1433 C C . HIS A 1 189 ? 13.529 -9.870 -57.546 1.00 37.50 189 HIS A C 1
ATOM 1435 O O . HIS A 1 189 ? 13.029 -10.443 -56.583 1.00 37.50 189 HIS A O 1
ATOM 1441 N N . ARG A 1 190 ? 14.817 -9.949 -57.875 1.00 32.97 190 ARG A N 1
ATOM 1442 C CA . ARG A 1 190 ? 15.872 -10.757 -57.263 1.00 32.97 190 ARG A CA 1
ATOM 1443 C C . ARG A 1 190 ? 15.836 -10.784 -55.733 1.00 32.97 190 ARG A C 1
ATOM 1445 O O . ARG A 1 190 ? 15.903 -9.747 -55.080 1.00 32.97 190 ARG A O 1
ATOM 1452 N N . VAL A 1 191 ? 15.892 -12.002 -55.201 1.00 41.47 191 VAL A N 1
ATOM 1453 C CA . VAL A 1 191 ? 16.349 -12.302 -53.844 1.00 41.47 191 VAL A CA 1
ATOM 1454 C C . VAL A 1 191 ? 17.839 -11.960 -53.765 1.00 41.47 191 VAL A C 1
ATOM 1456 O O . VAL A 1 191 ? 18.695 -12.742 -54.172 1.00 41.47 191 VAL A O 1
ATOM 1459 N N . THR A 1 192 ? 18.154 -10.774 -53.256 1.00 36.06 192 THR A N 1
ATOM 1460 C CA . THR A 1 192 ? 19.449 -10.487 -52.633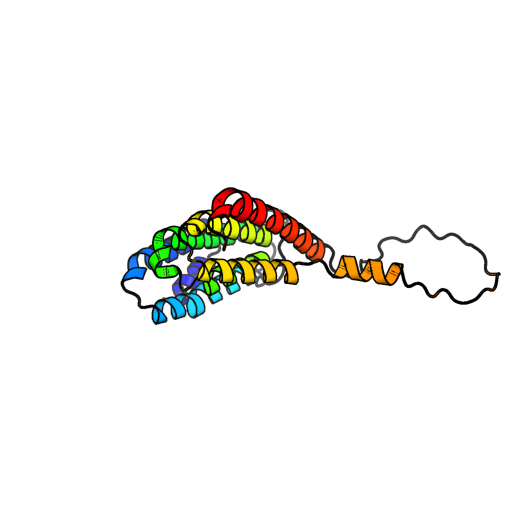 1.00 36.06 192 THR A CA 1
ATOM 1461 C C . THR A 1 192 ? 19.236 -10.494 -51.131 1.00 36.06 192 THR A C 1
ATOM 1463 O O . THR A 1 192 ? 18.528 -9.648 -50.591 1.00 36.06 192 THR A O 1
ATOM 1466 N N . GLY A 1 193 ? 19.813 -11.501 -50.476 1.00 43.84 193 GLY A N 1
ATOM 1467 C CA . GLY A 1 193 ? 19.815 -11.618 -49.029 1.00 43.84 193 GLY A CA 1
ATOM 1468 C C . GLY A 1 193 ? 20.475 -10.409 -48.371 1.00 43.84 193 GLY A C 1
ATOM 1469 O O . GLY A 1 193 ? 21.549 -9.973 -48.775 1.00 43.84 193 GLY A O 1
ATOM 1470 N N . ALA A 1 194 ? 19.829 -9.914 -47.322 1.00 35.16 194 ALA A N 1
ATOM 1471 C CA . ALA A 1 194 ? 20.419 -9.023 -46.334 1.00 35.16 194 ALA A CA 1
ATOM 1472 C C . ALA A 1 194 ? 19.876 -9.392 -44.944 1.00 35.16 194 ALA A C 1
ATOM 1474 O O . ALA A 1 194 ? 19.242 -8.599 -44.258 1.00 35.16 194 ALA A O 1
ATOM 1475 N N . LEU A 1 195 ? 20.141 -10.627 -44.510 1.00 45.62 195 LEU A N 1
ATOM 1476 C CA . LEU A 1 195 ? 20.217 -10.938 -43.083 1.00 45.62 195 LEU A CA 1
ATOM 1477 C C . LEU A 1 195 ? 21.552 -10.392 -42.568 1.00 45.62 195 LEU A C 1
ATOM 1479 O O . LEU A 1 195 ? 22.521 -11.141 -42.478 1.00 45.62 195 LEU A O 1
ATOM 1483 N N . ARG A 1 196 ? 21.627 -9.079 -42.317 1.00 43.56 196 ARG A N 1
ATOM 1484 C CA . ARG A 1 196 ? 22.588 -8.437 -41.398 1.00 43.56 196 ARG A CA 1
ATOM 1485 C C . ARG A 1 196 ? 22.421 -6.917 -41.425 1.00 43.56 196 ARG A C 1
ATOM 1487 O O . ARG A 1 196 ? 22.922 -6.242 -42.315 1.00 43.56 196 ARG A O 1
ATOM 1494 N N . GLY A 1 197 ? 21.775 -6.396 -40.389 1.00 36.75 197 GLY A N 1
ATOM 1495 C CA . GLY A 1 197 ? 21.779 -4.986 -40.016 1.00 36.75 197 GLY A CA 1
ATOM 1496 C C . GLY A 1 197 ? 21.411 -4.890 -38.541 1.00 36.75 197 GLY A C 1
ATOM 1497 O O . GLY A 1 197 ? 20.346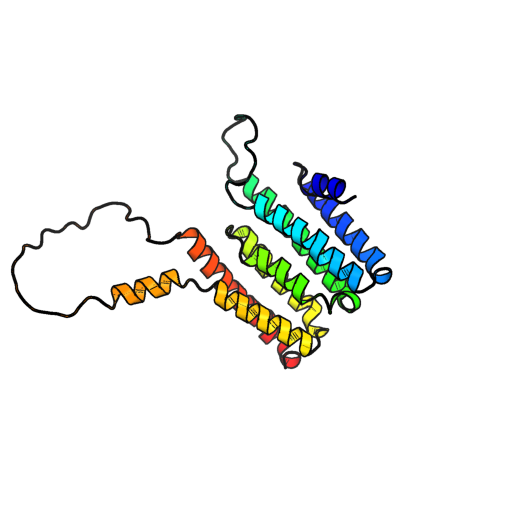 -5.343 -38.142 1.00 36.75 197 GLY A O 1
ATOM 1498 N N . HIS A 1 198 ? 22.350 -4.425 -37.726 1.00 42.12 198 HIS A N 1
ATOM 1499 C CA . HIS A 1 198 ? 22.246 -4.324 -36.275 1.00 42.12 198 HIS A CA 1
ATOM 1500 C C . HIS A 1 198 ? 21.076 -3.430 -35.830 1.00 42.12 198 HIS A C 1
ATOM 1502 O O . HIS A 1 198 ? 20.912 -2.335 -36.356 1.00 42.12 198 HIS A O 1
ATOM 1508 N N . GLY A 1 199 ? 20.343 -3.881 -34.805 1.00 47.66 199 GLY A N 1
ATOM 1509 C CA . GLY A 1 199 ? 19.605 -3.027 -33.870 1.00 47.66 199 GLY A CA 1
ATOM 1510 C C . GLY A 1 199 ? 18.473 -2.181 -34.452 1.00 47.66 199 GLY A C 1
ATOM 1511 O O . GLY A 1 199 ? 18.509 -0.961 -34.338 1.00 47.66 199 GLY A O 1
ATOM 1512 N N . SER A 1 200 ? 17.429 -2.797 -35.011 1.00 51.97 200 SER A N 1
ATOM 1513 C CA . SER A 1 200 ? 16.143 -2.100 -35.120 1.00 51.97 200 SER A CA 1
ATOM 1514 C C . SER A 1 200 ? 15.594 -1.888 -33.706 1.00 51.97 200 SER A C 1
ATOM 1516 O O . SER A 1 200 ? 15.184 -2.857 -33.063 1.00 51.97 200 SER A O 1
ATOM 1518 N N . ALA A 1 201 ? 15.633 -0.651 -33.205 1.00 65.75 201 ALA A N 1
ATOM 1519 C CA . ALA A 1 201 ? 14.961 -0.278 -31.965 1.00 65.75 201 ALA A CA 1
ATOM 1520 C C . ALA A 1 201 ? 13.502 -0.762 -32.022 1.00 65.75 201 ALA A C 1
ATOM 1522 O O . ALA A 1 201 ? 12.822 -0.574 -33.035 1.00 65.75 201 ALA A O 1
ATOM 1523 N N . LEU A 1 202 ? 13.052 -1.450 -30.970 1.00 69.56 202 LEU A N 1
ATOM 1524 C CA . LEU A 1 202 ? 11.664 -1.889 -30.863 1.00 69.56 202 LEU A CA 1
ATOM 1525 C C . LEU A 1 202 ? 10.746 -0.657 -30.953 1.00 69.56 202 LEU A C 1
ATOM 1527 O O . LEU A 1 202 ? 11.121 0.414 -30.479 1.00 69.56 202 LEU A O 1
ATOM 1531 N N . PRO A 1 203 ? 9.541 -0.778 -31.533 1.00 75.06 203 PRO A N 1
ATOM 1532 C CA . PRO A 1 203 ? 8.615 0.351 -31.665 1.00 75.06 203 PRO A CA 1
ATOM 1533 C C . PRO A 1 203 ? 7.977 0.772 -30.325 1.00 75.06 203 PRO A C 1
ATOM 1535 O O . PRO A 1 203 ? 7.034 1.557 -30.317 1.00 75.06 203 PRO A O 1
ATOM 1538 N N . PHE A 1 204 ? 8.447 0.213 -29.211 1.00 74.94 204 PHE A N 1
ATOM 1539 C CA . PHE A 1 204 ? 7.984 0.442 -27.848 1.00 74.94 204 PHE A CA 1
ATOM 1540 C C . PHE A 1 204 ? 9.170 0.319 -26.881 1.00 74.94 204 PHE A C 1
ATOM 1542 O O . PHE A 1 204 ? 10.174 -0.324 -27.207 1.00 74.94 204 PHE A O 1
ATOM 1549 N N . ASP A 1 205 ? 9.041 0.897 -25.687 1.00 82.38 205 ASP A N 1
ATOM 1550 C CA . ASP A 1 205 ? 10.035 0.747 -24.626 1.00 82.38 205 ASP A CA 1
ATOM 1551 C C . ASP A 1 205 ? 10.005 -0.686 -24.071 1.00 82.38 205 ASP A C 1
ATOM 1553 O O . ASP A 1 205 ? 9.040 -1.128 -23.444 1.00 82.38 205 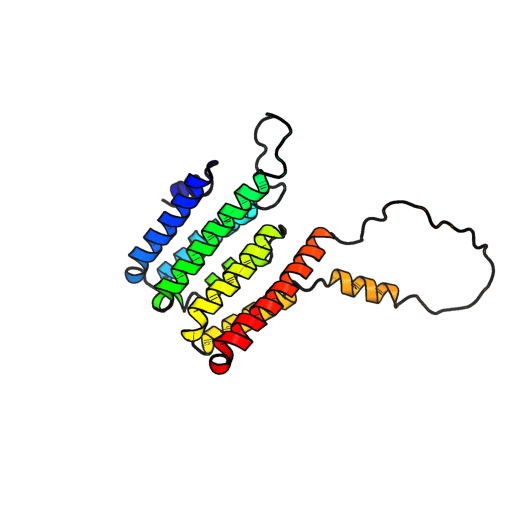ASP A O 1
ATOM 1557 N N . SER A 1 206 ? 11.072 -1.445 -24.322 1.00 83.25 206 SER A N 1
ATOM 1558 C CA . SER A 1 206 ? 11.186 -2.819 -23.836 1.00 83.25 206 SER A CA 1
ATOM 1559 C C . SER A 1 206 ? 11.223 -2.917 -22.314 1.00 83.25 206 SER A C 1
ATOM 1561 O O . SER A 1 206 ? 10.747 -3.914 -21.782 1.00 83.25 206 SER A O 1
ATOM 1563 N N . SER A 1 207 ? 11.782 -1.922 -21.618 1.00 83.56 207 SER A N 1
ATOM 1564 C CA . SER A 1 207 ? 11.878 -1.935 -20.157 1.00 83.56 207 SER A CA 1
ATOM 1565 C C . SER A 1 207 ? 10.495 -1.792 -19.532 1.00 83.56 207 SER A C 1
ATOM 1567 O O . SER A 1 207 ? 10.127 -2.581 -18.667 1.00 83.56 207 SER A O 1
ATOM 1569 N N . GLU A 1 208 ? 9.695 -0.848 -20.028 1.00 84.44 208 GLU A N 1
ATOM 1570 C CA . GLU A 1 208 ? 8.318 -0.636 -19.571 1.00 84.44 208 GLU A CA 1
ATOM 1571 C C . GLU A 1 208 ? 7.456 -1.891 -19.785 1.00 84.44 208 GLU A C 1
ATOM 1573 O O . GLU A 1 208 ? 6.749 -2.346 -18.883 1.00 84.44 208 GLU A O 1
ATOM 1578 N N . VAL A 1 209 ? 7.554 -2.502 -20.969 1.00 86.75 209 VAL A N 1
ATOM 1579 C CA . VAL A 1 209 ? 6.805 -3.720 -21.301 1.00 86.75 209 VAL A CA 1
ATOM 1580 C C . VAL A 1 209 ? 7.237 -4.911 -20.441 1.00 86.75 209 VAL A C 1
ATOM 1582 O O . VAL A 1 209 ? 6.387 -5.697 -20.018 1.00 86.75 209 VAL A O 1
ATOM 1585 N N . VAL A 1 210 ? 8.533 -5.055 -20.145 1.00 89.25 210 VAL A N 1
ATOM 1586 C CA . VAL A 1 210 ? 9.026 -6.091 -19.223 1.00 89.25 210 VAL A CA 1
ATOM 1587 C C . VAL A 1 210 ? 8.478 -5.862 -17.816 1.00 89.25 210 VAL A C 1
ATOM 1589 O O . VAL A 1 210 ? 7.940 -6.806 -17.237 1.00 89.25 210 VAL A O 1
ATOM 1592 N N . THR A 1 211 ? 8.519 -4.629 -17.299 1.00 87.88 211 THR A N 1
ATOM 1593 C CA . THR A 1 211 ? 7.934 -4.290 -15.993 1.00 87.88 211 THR A CA 1
ATOM 1594 C C . THR A 1 211 ? 6.447 -4.653 -15.943 1.00 87.88 211 THR A C 1
ATOM 1596 O O . THR A 1 211 ? 6.027 -5.346 -15.017 1.00 87.88 211 THR A O 1
ATOM 1599 N N . LYS A 1 212 ? 5.659 -4.294 -16.969 1.00 90.06 212 LYS A N 1
ATOM 1600 C CA . LYS A 1 212 ? 4.237 -4.675 -17.092 1.00 90.06 212 LYS A CA 1
ATOM 1601 C C . LYS A 1 212 ? 4.035 -6.194 -17.024 1.00 90.06 212 LYS A C 1
ATOM 1603 O O . LYS A 1 212 ? 3.206 -6.672 -16.252 1.00 90.06 212 LYS A O 1
ATOM 1608 N N . CYS A 1 213 ? 4.828 -6.971 -17.767 1.00 90.69 213 CYS A N 1
ATOM 1609 C CA . CYS A 1 213 ? 4.782 -8.438 -17.728 1.00 90.69 213 CYS A CA 1
ATOM 1610 C C . CYS A 1 213 ? 5.118 -9.007 -16.340 1.00 90.69 213 CYS A C 1
ATOM 1612 O O . CYS A 1 213 ? 4.440 -9.920 -15.868 1.00 90.69 213 CYS A O 1
ATOM 1614 N N . VAL A 1 214 ? 6.155 -8.480 -15.680 1.00 92.31 214 VAL A N 1
ATOM 1615 C CA . VAL A 1 214 ? 6.545 -8.899 -14.325 1.00 92.31 214 VAL A CA 1
ATOM 1616 C C . VAL A 1 214 ? 5.416 -8.612 -13.339 1.00 92.31 214 VAL A C 1
ATOM 1618 O O . VAL A 1 214 ? 5.032 -9.502 -12.581 1.00 92.31 214 VAL A O 1
ATOM 1621 N N . VAL A 1 215 ? 4.839 -7.410 -13.384 1.00 93.00 215 VAL A N 1
ATOM 1622 C CA . VAL A 1 215 ? 3.709 -7.023 -12.532 1.00 93.00 215 VAL A CA 1
ATOM 1623 C C . VAL A 1 215 ? 2.512 -7.944 -12.755 1.00 93.00 215 VAL A C 1
ATOM 1625 O O . VAL A 1 215 ? 1.977 -8.463 -11.784 1.00 93.00 215 VAL A O 1
ATOM 1628 N N . GLN A 1 216 ? 2.143 -8.237 -14.004 1.00 93.69 216 GLN A N 1
ATOM 1629 C CA . GLN A 1 216 ? 1.051 -9.165 -14.326 1.00 93.69 216 GLN A CA 1
ATOM 1630 C C . GLN A 1 216 ? 1.244 -10.545 -13.689 1.00 93.69 216 GLN A C 1
ATOM 1632 O O . GLN A 1 216 ? 0.329 -11.067 -13.054 1.00 93.69 216 GLN A O 1
ATOM 1637 N N . LEU A 1 217 ? 2.440 -11.129 -13.808 1.00 93.56 217 LEU A N 1
ATOM 1638 C CA . LEU A 1 217 ? 2.744 -12.429 -13.200 1.00 93.56 217 LEU A CA 1
ATOM 1639 C C . LEU A 1 217 ? 2.650 -12.384 -11.669 1.00 93.56 217 LEU A C 1
ATOM 1641 O O . LEU A 1 217 ? 2.157 -13.330 -11.054 1.00 93.56 217 LEU A O 1
ATOM 1645 N N . LEU A 1 218 ? 3.092 -11.286 -11.055 1.00 93.12 218 LEU A N 1
ATOM 1646 C CA . LEU A 1 218 ? 3.008 -11.102 -9.608 1.00 93.12 218 LEU A CA 1
ATOM 1647 C C . LEU A 1 218 ? 1.572 -10.863 -9.132 1.00 93.12 218 LEU A C 1
ATOM 1649 O O . LEU A 1 218 ? 1.207 -11.379 -8.082 1.00 93.12 218 LEU A O 1
ATOM 1653 N N . LEU A 1 219 ? 0.745 -10.147 -9.897 1.00 93.81 219 LEU A N 1
ATOM 1654 C CA . LEU A 1 219 ? -0.678 -9.977 -9.595 1.00 93.81 219 LEU A CA 1
ATOM 1655 C C . LEU A 1 219 ? -1.426 -11.315 -9.679 1.00 93.81 219 LEU A C 1
ATOM 1657 O O . LEU A 1 219 ? -2.281 -11.590 -8.840 1.00 93.81 219 LEU A O 1
ATOM 1661 N N . ILE A 1 220 ? -1.081 -12.184 -10.637 1.00 93.50 220 ILE A N 1
ATOM 1662 C CA . ILE A 1 220 ? -1.634 -13.548 -10.707 1.00 93.50 220 ILE A CA 1
ATOM 1663 C C . ILE A 1 220 ? -1.257 -14.351 -9.451 1.00 93.50 220 ILE A C 1
ATOM 1665 O O . ILE A 1 220 ? -2.130 -14.972 -8.843 1.00 93.50 220 ILE A O 1
ATOM 1669 N N . ASP A 1 221 ? 0.017 -14.328 -9.032 1.00 92.44 221 ASP A N 1
ATOM 1670 C CA . ASP A 1 221 ? 0.461 -14.990 -7.790 1.00 92.44 221 ASP A CA 1
ATOM 1671 C C . ASP A 1 221 ? -0.224 -14.396 -6.549 1.00 92.44 221 ASP A C 1
ATOM 1673 O O . ASP A 1 221 ? -0.646 -15.144 -5.665 1.00 92.44 221 ASP A O 1
ATOM 1677 N N . LEU A 1 222 ? -0.403 -13.072 -6.502 1.00 92.81 222 LEU A N 1
ATOM 1678 C CA . LEU A 1 222 ? -1.128 -12.375 -5.441 1.00 92.81 222 LEU A CA 1
ATOM 1679 C C . LEU A 1 222 ? -2.561 -12.890 -5.342 1.00 92.81 222 LEU A C 1
ATOM 1681 O O . LEU A 1 222 ? -2.964 -13.324 -4.265 1.00 92.81 222 LEU A O 1
ATOM 1685 N N . VAL A 1 223 ? -3.314 -12.898 -6.446 1.00 91.25 223 VAL A N 1
ATOM 1686 C CA . VAL A 1 223 ? -4.698 -13.391 -6.457 1.00 91.25 223 VAL A CA 1
ATOM 1687 C C . VAL A 1 223 ? -4.741 -14.855 -6.028 1.00 91.25 223 VAL A C 1
ATOM 1689 O O . VAL A 1 223 ? -5.540 -15.219 -5.169 1.00 91.25 223 VAL A O 1
ATOM 1692 N N . TYR A 1 224 ? -3.850 -15.696 -6.556 1.00 89.44 224 TYR A N 1
ATOM 1693 C CA . TYR A 1 224 ? -3.778 -17.103 -6.165 1.00 89.44 224 TYR A CA 1
ATOM 1694 C C . TYR A 1 224 ? -3.558 -17.285 -4.655 1.00 89.44 224 TYR A C 1
ATOM 1696 O O . TYR A 1 224 ? -4.229 -18.091 -4.013 1.00 89.44 224 TYR A O 1
ATOM 1704 N N . ARG A 1 225 ? -2.641 -16.523 -4.055 1.00 87.94 225 ARG A N 1
ATOM 1705 C CA . ARG A 1 225 ? -2.331 -16.648 -2.625 1.00 87.94 225 ARG A CA 1
ATOM 1706 C C . ARG A 1 225 ? -3.400 -16.040 -1.730 1.00 87.94 225 ARG A C 1
ATOM 1708 O O . ARG A 1 225 ? -3.780 -16.660 -0.748 1.00 87.94 225 ARG A O 1
ATOM 1715 N N . VAL A 1 226 ? -3.857 -14.836 -2.041 1.00 86.62 226 VAL A N 1
ATOM 1716 C CA . VAL A 1 226 ? -4.796 -14.101 -1.190 1.00 86.62 226 VAL A CA 1
ATOM 1717 C C . VAL A 1 226 ? -6.192 -14.692 -1.323 1.00 86.62 226 VAL A C 1
ATOM 1719 O O . VAL A 1 226 ? -6.789 -15.080 -0.326 1.00 86.62 226 VAL A O 1
ATOM 1722 N N . VAL A 1 227 ? -6.700 -14.777 -2.552 1.00 81.25 227 VAL A N 1
ATOM 1723 C CA . VAL A 1 227 ? -8.098 -15.130 -2.817 1.00 81.25 227 VAL A CA 1
ATOM 1724 C C . VAL A 1 227 ? -8.289 -16.635 -2.754 1.00 81.25 227 VAL A C 1
ATOM 1726 O O . VAL A 1 227 ? -9.134 -17.115 -2.014 1.00 81.25 227 VAL A O 1
ATOM 1729 N N . PHE A 1 228 ? -7.495 -17.402 -3.501 1.00 79.25 228 PHE A N 1
ATOM 1730 C CA . PHE A 1 228 ? -7.764 -18.835 -3.642 1.00 79.25 228 PHE A CA 1
ATOM 1731 C C . PHE A 1 228 ? -7.251 -19.685 -2.482 1.00 79.25 228 PHE A C 1
ATOM 1733 O O . PHE A 1 228 ? -7.791 -20.762 -2.241 1.00 79.25 228 PHE A O 1
ATOM 1740 N N . ARG A 1 229 ? -6.201 -19.244 -1.785 1.00 81.56 229 ARG A N 1
ATOM 1741 C CA . ARG A 1 229 ? -5.567 -20.050 -0.737 1.00 81.56 229 ARG A CA 1
ATOM 1742 C C . ARG A 1 229 ? -5.955 -19.637 0.678 1.00 81.56 229 ARG A C 1
ATOM 1744 O O . ARG A 1 229 ? -6.122 -20.519 1.510 1.00 81.56 229 ARG A O 1
ATOM 1751 N N . GLU A 1 230 ? -6.052 -18.341 0.953 1.00 82.44 230 GLU A N 1
ATOM 1752 C CA . GLU A 1 230 ? -6.217 -17.847 2.328 1.00 82.44 230 GLU A CA 1
ATOM 1753 C C . GLU A 1 230 ? -7.643 -17.366 2.614 1.00 82.44 230 GLU A C 1
ATOM 1755 O O . GLU A 1 230 ? -8.183 -17.669 3.672 1.00 82.44 230 GLU A O 1
ATOM 1760 N N . HIS A 1 231 ? -8.279 -16.664 1.672 1.00 81.00 231 HIS A N 1
ATOM 1761 C CA . HIS A 1 231 ? -9.569 -15.998 1.900 1.00 81.00 231 HIS A CA 1
ATOM 1762 C C . HIS A 1 231 ? -10.701 -16.505 1.002 1.00 81.00 231 HIS A C 1
ATOM 1764 O O . HIS A 1 231 ? -11.655 -15.770 0.768 1.00 81.00 231 HIS A O 1
ATOM 1770 N N . TYR A 1 232 ? -10.625 -17.747 0.514 1.00 76.12 232 TYR A N 1
ATOM 1771 C CA . TYR A 1 232 ? -11.595 -18.290 -0.450 1.00 76.12 232 TYR A CA 1
ATOM 1772 C C . TYR A 1 232 ? -13.047 -18.191 0.042 1.00 76.12 232 TYR A C 1
ATOM 1774 O O . TYR A 1 232 ? -13.921 -17.791 -0.718 1.00 76.12 232 TYR A O 1
ATOM 1782 N N . ASP A 1 233 ? -13.286 -18.475 1.325 1.00 74.44 233 ASP A N 1
ATOM 1783 C CA . ASP A 1 233 ? -14.624 -18.434 1.933 1.00 74.44 233 ASP A CA 1
ATOM 1784 C C . ASP A 1 233 ? -15.107 -17.010 2.272 1.00 74.44 233 ASP A C 1
ATOM 1786 O O . ASP A 1 233 ? -16.278 -16.811 2.589 1.00 74.44 233 ASP A O 1
ATOM 1790 N N . SER A 1 234 ? -14.205 -16.024 2.235 1.00 69.94 234 SER A N 1
ATOM 1791 C CA . SER A 1 234 ? -14.480 -14.619 2.571 1.00 69.94 234 SER A CA 1
ATOM 1792 C C . SER A 1 234 ? -14.754 -13.756 1.338 1.00 69.94 234 SER A C 1
ATOM 1794 O O . SER A 1 234 ? -15.142 -12.597 1.482 1.00 69.94 234 SER A O 1
ATOM 1796 N N . VAL A 1 235 ? -14.506 -14.281 0.134 1.00 61.38 235 VAL A N 1
ATOM 1797 C CA . VAL A 1 235 ? -14.810 -13.587 -1.118 1.00 61.38 235 VAL A CA 1
ATOM 1798 C C . VAL A 1 235 ? -16.262 -13.894 -1.510 1.00 61.38 235 VAL A C 1
ATOM 1800 O O . VAL A 1 235 ? -16.608 -15.073 -1.599 1.00 61.38 235 VAL A O 1
ATOM 1803 N N . PRO A 1 236 ? -17.110 -12.865 -1.705 1.00 57.56 236 PRO A N 1
ATOM 1804 C CA . PRO A 1 236 ? -18.530 -13.040 -2.013 1.00 57.56 236 PRO A CA 1
ATOM 1805 C C . PRO A 1 236 ? -18.800 -13.664 -3.390 1.00 57.56 236 PRO A C 1
ATOM 1807 O O . PRO A 1 236 ? -17.960 -13.508 -4.309 1.00 57.56 236 PRO A O 1
#

Radius of gyration: 22.97 Å; chains: 1; bounding box: 53×41×79 Å

Sequence (236 aa):
ILHGLEVLVFDSRRDVRTSAIDKLFECLSSQIDDFDNDTLLMIFNGVLSPLFDDMLHLLTPGNRPPATPPAEKGAATTDQGVTSSTCLSAVSALTRLVDKRFDRLGFLLPQILSLLGACIHHESEAVARIGVEAEKQLLLAIGGRCSDSQWMKIADHLHKLFNSTLPSELTRNTKQANNGPTSGASPNHRVTGALRGHGSALPFDSSEVVTKCVVQLLLIDLVYRVVFREHYDSVP